Protein AF-A0A3D0Z2K3-F1 (afdb_monomer_lite)

Sequence (198 aa):
MRSIHPYEPYVPQNAEKLIIGTIPPYRFCIKPLKLFARDVNFFYGSRDSAFWELLSAATGKEFDYENTEAAVNQRKDLLRELKIGITDVIKSCIHKDGKSDDKSLEDEEEKKLKKLLSQNSKINTFLYTSGRVKTLMNAFADKREHAWTVPKKRGTVVIDDKKYNVTVLYSPAPSALRGMGKDGAKIREAQYREVFGS

Foldseek 3Di:
DKFFAQDDKFAAPLQQEEEEAAGDARQLRDPPRNADALQANDVQSHPQFCVVVLLCLQAVDDADSGNDPRRVVSVSVLCNVQSYIYDYFFRMFDQAVSDRDPVRTHPTDTDPVLVVCVVNVSHQEYEYQAVVSVVSVQVQFDPDDKADDPPQQWTWTHHPNHIHTYHYAQHRHPVSQVPQPPCNVVVRSVVSNVVNHD

Secondary structure (DSSP, 8-state):
-EEE-----B--TT--EEEEES---GGGSSSS--PPTT--SSTT--TT--HHHHHHHHH------SSSHHHHHHHHHHHHHTTEEEEESEEEEEEGGG--SGGGEEEEEE--HHHHHHH-TT--EEEESSHHHHHHHHHHS-SSPPPEETTTTEEEEEETTEEEEEEEPPPSSGGGGGGS-TTHHHHHHHHHHHHH--

pLDDT: mean 92.78, std 7.27, range [60.72, 98.81]

Structure (mmCIF, N/CA/C/O backbone):
data_AF-A0A3D0Z2K3-F1
#
_entry.id   AF-A0A3D0Z2K3-F1
#
loop_
_atom_site.group_PDB
_atom_site.id
_atom_site.type_symbol
_atom_site.label_atom_id
_atom_site.label_alt_id
_atom_site.label_comp_id
_atom_site.label_asym_id
_atom_site.label_entity_id
_atom_site.label_seq_id
_atom_site.pdbx_PDB_ins_code
_atom_site.Cartn_x
_atom_site.Cartn_y
_atom_site.Cartn_z
_atom_site.occupancy
_atom_site.B_iso_or_equiv
_atom_site.auth_seq_id
_atom_site.auth_comp_id
_atom_site.auth_asym_id
_atom_site.auth_atom_id
_atom_site.pdbx_PDB_model_num
ATOM 1 N N . MET A 1 1 ? 1.413 -11.726 -21.908 1.00 79.56 1 MET A N 1
ATOM 2 C CA . MET A 1 1 ? 2.438 -12.392 -21.064 1.00 79.56 1 MET A CA 1
ATOM 3 C C . MET A 1 1 ? 1.949 -12.393 -19.627 1.00 79.56 1 MET A C 1
ATOM 5 O O . MET A 1 1 ? 1.369 -11.394 -19.212 1.00 79.56 1 MET A O 1
ATOM 9 N N . ARG A 1 2 ? 2.135 -13.499 -18.897 1.00 89.62 2 ARG A N 1
ATOM 10 C CA . ARG A 1 2 ? 1.635 -13.629 -17.522 1.00 89.62 2 ARG A CA 1
ATOM 11 C C . ARG A 1 2 ? 2.560 -12.906 -16.540 1.00 89.62 2 ARG A C 1
ATOM 13 O O . ARG A 1 2 ? 3.771 -13.098 -16.576 1.00 89.62 2 ARG A O 1
ATOM 20 N N . SER A 1 3 ? 1.968 -12.084 -15.689 1.00 92.75 3 SER A N 1
ATOM 21 C CA . SER A 1 3 ? 2.577 -11.425 -14.538 1.00 92.75 3 SER A CA 1
ATOM 22 C C . SER A 1 3 ? 2.337 -12.273 -13.300 1.00 92.75 3 SER A C 1
ATOM 24 O O . SER A 1 3 ? 1.193 -12.625 -13.015 1.00 92.75 3 SER A O 1
ATOM 26 N N . ILE A 1 4 ? 3.394 -12.559 -12.544 1.00 95.44 4 ILE A N 1
ATOM 27 C CA . ILE A 1 4 ? 3.307 -13.201 -11.231 1.00 95.44 4 ILE A CA 1
ATOM 28 C C . ILE A 1 4 ? 3.778 -12.191 -10.191 1.00 95.44 4 ILE A C 1
ATOM 30 O O . ILE A 1 4 ? 4.880 -11.655 -10.296 1.00 95.44 4 ILE A O 1
ATOM 34 N N . HIS A 1 5 ? 2.942 -11.921 -9.193 1.00 96.38 5 HIS A N 1
ATOM 35 C CA . HIS A 1 5 ? 3.248 -10.968 -8.139 1.00 96.38 5 HIS A CA 1
ATOM 36 C C . HIS A 1 5 ? 4.544 -11.381 -7.406 1.00 96.38 5 HIS A C 1
ATOM 38 O O . HIS A 1 5 ? 4.598 -12.480 -6.853 1.00 96.38 5 HIS A O 1
ATOM 44 N N . PRO A 1 6 ? 5.578 -10.521 -7.346 1.00 96.19 6 PRO A N 1
ATOM 45 C CA . PRO A 1 6 ? 6.908 -10.908 -6.866 1.00 96.19 6 PRO A CA 1
ATOM 46 C C . PRO A 1 6 ? 7.044 -10.968 -5.340 1.00 96.19 6 PRO A C 1
ATOM 48 O O . PRO A 1 6 ? 7.994 -11.569 -4.844 1.00 96.19 6 PRO A O 1
ATOM 51 N N . TYR A 1 7 ? 6.147 -10.312 -4.598 1.00 96.94 7 TYR A N 1
ATOM 52 C CA . TYR A 1 7 ? 6.269 -10.167 -3.145 1.00 96.94 7 TYR A CA 1
ATOM 53 C C . TYR A 1 7 ? 5.210 -10.944 -2.364 1.00 96.94 7 TYR A C 1
ATOM 55 O O . TYR A 1 7 ? 4.007 -10.880 -2.657 1.00 96.94 7 TYR A O 1
ATOM 63 N N . GLU A 1 8 ? 5.670 -11.578 -1.292 1.00 96.81 8 GLU A N 1
ATOM 64 C CA . GLU A 1 8 ? 4.815 -11.970 -0.180 1.00 96.81 8 GLU A CA 1
ATOM 65 C C . GLU A 1 8 ? 4.307 -10.727 0.571 1.00 96.81 8 GLU A C 1
ATOM 67 O O . GLU A 1 8 ? 4.979 -9.688 0.566 1.00 96.81 8 GLU A O 1
ATOM 72 N N . PRO A 1 9 ? 3.127 -10.795 1.212 1.00 98.00 9 PRO A N 1
ATOM 73 C CA . PRO A 1 9 ? 2.658 -9.736 2.099 1.00 98.00 9 PRO A CA 1
ATOM 74 C C . PRO A 1 9 ? 3.708 -9.389 3.161 1.00 98.00 9 PRO A C 1
ATOM 76 O O . PRO A 1 9 ? 4.281 -10.279 3.791 1.00 98.00 9 PRO A O 1
ATOM 79 N N . TYR A 1 10 ? 3.923 -8.099 3.408 1.00 98.50 10 TYR A N 1
ATOM 80 C CA . TYR A 1 10 ? 4.738 -7.646 4.532 1.00 98.50 10 TYR A CA 1
ATOM 81 C C . TYR A 1 10 ? 3.816 -7.152 5.642 1.00 98.50 10 TYR A C 1
ATOM 83 O O . TYR A 1 10 ? 3.132 -6.147 5.472 1.00 98.50 10 TYR A O 1
ATOM 91 N N . VAL A 1 11 ? 3.785 -7.846 6.779 1.00 98.38 11 VAL A N 1
ATOM 92 C CA . VAL A 1 11 ? 2.973 -7.450 7.936 1.00 98.38 11 VAL A CA 1
ATOM 93 C C . VAL A 1 11 ? 3.865 -7.416 9.176 1.00 98.38 11 VAL A C 1
ATOM 95 O O . VAL A 1 11 ? 4.306 -8.476 9.623 1.00 98.38 11 VAL A O 1
ATOM 98 N N . PRO A 1 12 ? 4.187 -6.228 9.722 1.00 97.62 12 PRO A N 1
ATOM 99 C CA . PRO A 1 12 ? 4.974 -6.141 10.941 1.00 97.62 12 PRO A CA 1
ATOM 100 C C . PRO A 1 12 ? 4.182 -6.688 12.133 1.00 97.62 12 PRO A C 1
ATOM 102 O O . PRO A 1 12 ? 2.947 -6.711 12.140 1.00 97.62 12 PRO A O 1
ATOM 105 N N . GLN A 1 13 ? 4.900 -7.103 13.177 1.00 95.25 13 GLN A N 1
ATOM 106 C CA . GLN A 1 13 ? 4.269 -7.537 14.418 1.00 95.25 13 GLN A CA 1
ATOM 107 C C . GLN A 1 13 ? 3.360 -6.427 14.959 1.00 95.25 13 GLN A C 1
ATOM 109 O O . GLN A 1 13 ? 3.739 -5.258 14.991 1.00 95.25 13 GLN A O 1
ATOM 114 N N . ASN A 1 14 ? 2.169 -6.808 15.418 1.00 94.31 14 ASN A N 1
ATOM 115 C CA . ASN A 1 14 ? 1.158 -5.890 15.942 1.00 94.31 14 ASN A CA 1
ATOM 116 C C . ASN A 1 14 ? 0.595 -4.885 14.928 1.00 94.31 14 ASN A C 1
ATOM 118 O O . ASN A 1 14 ? 0.063 -3.863 15.353 1.00 94.31 14 ASN A O 1
ATOM 122 N N . ALA A 1 15 ? 0.664 -5.165 13.623 1.00 98.31 15 ALA A N 1
ATOM 123 C CA . ALA A 1 15 ? -0.022 -4.341 12.635 1.00 98.31 15 ALA A CA 1
ATOM 124 C C . ALA A 1 15 ? -1.525 -4.216 12.950 1.00 98.31 15 ALA A C 1
ATOM 126 O O . ALA A 1 15 ? -2.222 -5.212 13.160 1.00 98.31 15 ALA A O 1
ATOM 127 N N . GLU A 1 16 ? -2.019 -2.982 12.966 1.00 98.44 16 GLU A N 1
ATOM 128 C CA . GLU A 1 16 ? -3.426 -2.639 13.220 1.00 98.44 16 GLU A CA 1
ATOM 129 C C . GLU A 1 16 ? -4.134 -2.219 11.922 1.00 98.44 16 GLU A C 1
ATOM 131 O O . GLU A 1 16 ? -5.360 -2.330 11.795 1.00 98.44 16 GLU A O 1
ATOM 136 N N . LYS A 1 17 ? -3.353 -1.790 10.922 1.00 98.62 17 LYS A N 1
ATOM 137 C CA . LYS A 1 17 ? -3.829 -1.389 9.597 1.00 98.62 17 LYS A CA 1
ATOM 138 C C . LYS A 1 17 ? -3.175 -2.242 8.506 1.00 98.62 17 LYS A C 1
ATOM 140 O O . LYS A 1 17 ? -2.070 -2.752 8.686 1.00 98.62 17 LYS A O 1
ATOM 145 N N . LEU A 1 18 ? -3.833 -2.357 7.356 1.00 98.75 18 LEU A N 1
ATOM 146 C CA . LEU A 1 18 ? -3.300 -3.030 6.169 1.00 98.75 18 LEU A CA 1
ATOM 147 C C . LEU A 1 18 ? -3.535 -2.172 4.924 1.00 98.75 18 LEU A C 1
ATOM 149 O O . LEU A 1 18 ? -4.678 -1.877 4.574 1.00 98.75 18 LEU A O 1
ATOM 153 N N . ILE A 1 19 ? -2.455 -1.786 4.253 1.00 98.75 19 ILE A N 1
ATOM 154 C CA . ILE A 1 19 ? -2.495 -1.193 2.916 1.00 98.75 19 ILE A CA 1
ATOM 155 C C . ILE A 1 19 ? -2.720 -2.313 1.910 1.00 98.75 19 ILE A C 1
ATOM 157 O O . ILE A 1 19 ? -2.008 -3.318 1.922 1.00 98.75 19 ILE A O 1
ATOM 161 N N . ILE A 1 20 ? -3.717 -2.133 1.047 1.00 98.44 20 ILE A N 1
ATOM 162 C CA . ILE A 1 20 ? -4.083 -3.110 0.024 1.00 98.44 20 ILE A CA 1
ATOM 163 C C . ILE A 1 20 ? -4.061 -2.422 -1.337 1.00 98.44 20 ILE A C 1
ATOM 165 O O . ILE A 1 20 ? -4.791 -1.451 -1.557 1.00 98.44 20 ILE A O 1
ATOM 169 N N . GLY A 1 21 ? -3.207 -2.912 -2.233 1.00 97.12 21 GLY A N 1
ATOM 170 C CA . GLY A 1 21 ? -3.166 -2.530 -3.639 1.00 97.12 21 GLY A CA 1
ATOM 171 C C . GLY A 1 21 ? -3.682 -3.596 -4.594 1.00 97.12 21 GLY A C 1
ATOM 172 O O . GLY A 1 21 ? -4.299 -4.581 -4.189 1.00 97.12 21 GLY A O 1
ATOM 173 N N . THR A 1 22 ? -3.451 -3.372 -5.886 1.00 94.94 22 THR A N 1
ATOM 174 C CA . THR A 1 22 ? -3.911 -4.262 -6.958 1.00 94.94 22 THR A CA 1
ATOM 175 C C . THR A 1 22 ? -2.852 -5.309 -7.317 1.00 94.94 22 THR A C 1
ATOM 177 O O . THR A 1 22 ? -3.058 -6.486 -7.036 1.00 94.94 22 THR A O 1
ATOM 180 N N . ILE A 1 23 ? -1.752 -4.881 -7.952 1.00 95.00 23 ILE A N 1
ATOM 181 C CA . ILE A 1 23 ? -0.557 -5.659 -8.328 1.00 95.00 23 ILE A CA 1
ATOM 182 C C . ILE A 1 23 ? 0.556 -4.683 -8.773 1.00 95.00 23 ILE A C 1
ATOM 184 O O . ILE A 1 23 ? 0.231 -3.592 -9.257 1.00 95.00 23 ILE A O 1
ATOM 188 N N . PRO A 1 24 ? 1.854 -5.033 -8.672 1.00 94.31 24 PRO A N 1
ATOM 189 C CA . PRO A 1 24 ? 2.934 -4.229 -9.238 1.00 94.31 24 PRO A CA 1
ATOM 190 C C . PRO A 1 24 ? 2.914 -4.194 -10.779 1.00 94.31 24 PRO A C 1
ATOM 192 O O . PRO A 1 24 ? 2.353 -5.090 -11.413 1.00 94.31 24 PRO A O 1
ATOM 195 N N . PRO A 1 25 ? 3.590 -3.216 -11.414 1.00 92.69 25 PRO A N 1
ATOM 196 C CA . PRO A 1 25 ? 3.730 -3.181 -12.869 1.00 92.69 25 PRO A CA 1
ATOM 197 C C . PRO A 1 25 ? 4.368 -4.460 -13.430 1.00 92.69 25 PRO A C 1
ATOM 199 O O . PRO A 1 25 ? 5.243 -5.048 -12.793 1.00 92.69 25 PRO A O 1
ATOM 202 N N . TYR A 1 26 ? 4.020 -4.826 -14.669 1.00 91.94 26 TYR A N 1
ATOM 203 C CA . TYR A 1 26 ? 4.553 -5.992 -15.396 1.00 91.94 26 TYR A CA 1
ATOM 204 C C . TYR A 1 26 ? 6.061 -6.233 -15.196 1.00 91.94 26 TYR A C 1
ATOM 206 O O . TYR A 1 26 ? 6.480 -7.354 -14.923 1.00 91.94 26 TYR A O 1
ATOM 214 N N . ARG A 1 27 ? 6.884 -5.177 -15.256 1.00 93.19 27 ARG A N 1
ATOM 215 C CA . ARG A 1 27 ? 8.352 -5.261 -15.135 1.00 93.19 27 ARG A CA 1
ATOM 216 C C . ARG A 1 27 ? 8.872 -5.778 -13.784 1.00 93.19 27 ARG A C 1
ATOM 218 O O . ARG A 1 27 ? 9.991 -6.285 -13.723 1.00 93.19 27 ARG A O 1
ATOM 225 N N . PHE A 1 28 ? 8.057 -5.679 -12.733 1.00 95.62 28 PHE A N 1
ATOM 226 C CA . PHE A 1 28 ? 8.313 -6.259 -11.412 1.00 95.62 28 PHE A CA 1
ATOM 227 C C . PHE A 1 28 ? 7.842 -7.718 -11.312 1.00 95.62 28 PHE A C 1
ATOM 229 O O . PHE A 1 28 ? 8.263 -8.442 -10.419 1.00 95.62 28 PHE A O 1
ATOM 236 N N . CYS A 1 29 ? 6.973 -8.162 -12.222 1.00 94.69 29 CYS A N 1
ATOM 237 C CA . CYS A 1 29 ? 6.250 -9.431 -12.135 1.00 94.69 29 CYS A CA 1
ATOM 238 C C . CYS A 1 29 ? 6.800 -10.534 -13.058 1.00 94.69 29 CYS A C 1
ATOM 240 O O . CYS A 1 29 ? 6.159 -11.573 -13.228 1.00 94.69 29 CYS A O 1
ATOM 242 N N . ILE A 1 30 ? 7.957 -10.311 -13.686 1.00 92.94 30 ILE A N 1
ATOM 243 C CA . ILE A 1 30 ? 8.581 -11.237 -14.643 1.00 92.94 30 ILE A CA 1
ATOM 244 C C . ILE A 1 30 ? 10.017 -11.589 -14.269 1.00 92.94 30 ILE A C 1
ATOM 246 O O . ILE A 1 30 ? 10.647 -10.911 -13.458 1.00 92.94 30 ILE A O 1
ATOM 250 N N . LYS A 1 31 ? 10.548 -12.655 -14.877 1.00 92.00 31 LYS A N 1
ATOM 251 C CA . LYS A 1 31 ? 11.945 -13.075 -14.728 1.00 92.00 31 LYS A CA 1
ATOM 252 C C . LYS A 1 31 ? 12.639 -13.146 -16.100 1.00 92.00 31 LYS A C 1
ATOM 254 O O . LYS A 1 31 ? 12.059 -13.730 -17.014 1.00 92.00 31 LYS A O 1
ATOM 259 N N . PRO A 1 32 ? 13.854 -12.580 -16.247 1.00 92.50 32 PRO A N 1
ATOM 260 C CA . PRO A 1 32 ? 14.511 -11.681 -15.288 1.00 92.50 32 PRO A CA 1
ATOM 261 C C . PRO A 1 32 ? 13.694 -10.392 -15.067 1.00 92.50 32 PRO A C 1
ATOM 263 O O . PRO A 1 32 ? 12.914 -9.988 -15.932 1.00 92.50 32 PRO A O 1
ATOM 266 N N . LEU A 1 33 ? 13.844 -9.775 -13.888 1.00 93.69 33 LEU A N 1
ATOM 267 C CA . LEU A 1 33 ? 13.180 -8.503 -13.578 1.00 93.69 33 LEU A CA 1
ATOM 268 C C . LEU A 1 33 ? 13.673 -7.416 -14.542 1.00 93.69 33 LEU A C 1
ATOM 270 O O . LEU A 1 33 ? 14.845 -7.406 -14.914 1.00 93.69 33 LEU A O 1
ATOM 274 N N . LYS A 1 34 ? 12.794 -6.480 -14.916 1.00 94.75 34 LYS A N 1
ATOM 275 C CA . LYS A 1 34 ? 13.122 -5.360 -15.819 1.00 94.75 34 LYS A CA 1
ATOM 276 C C . LYS A 1 34 ? 12.981 -4.012 -15.111 1.00 94.75 34 LYS A C 1
ATOM 278 O O . LYS A 1 34 ? 12.238 -3.145 -15.560 1.00 94.75 34 LYS A O 1
ATOM 283 N N . LEU A 1 35 ? 13.638 -3.874 -13.963 1.00 96.25 35 LEU A N 1
ATOM 284 C CA . LEU A 1 35 ? 13.575 -2.659 -13.148 1.00 96.25 35 LEU A CA 1
ATOM 285 C C . LEU A 1 35 ? 14.344 -1.513 -13.811 1.00 96.25 35 LEU A C 1
ATOM 287 O O . LEU A 1 35 ? 15.392 -1.725 -14.420 1.00 96.25 35 LEU A O 1
ATOM 291 N N . PHE A 1 36 ? 13.822 -0.300 -13.686 1.00 95.75 36 PHE A N 1
ATOM 292 C CA . PHE A 1 36 ? 14.506 0.912 -14.117 1.00 95.75 36 PHE A CA 1
ATOM 293 C C . PHE A 1 36 ? 15.416 1.463 -13.020 1.00 95.75 36 PHE A C 1
ATOM 295 O O . PHE A 1 36 ? 15.272 1.144 -11.841 1.00 95.75 36 PHE A O 1
ATOM 302 N N . ALA A 1 37 ? 16.316 2.371 -13.402 1.00 93.19 37 ALA A N 1
ATOM 303 C CA . ALA A 1 37 ? 16.973 3.230 -12.427 1.00 93.19 37 ALA A CA 1
ATOM 304 C C . ALA A 1 37 ? 15.906 3.975 -11.608 1.00 93.19 37 ALA A C 1
ATOM 306 O O . ALA A 1 37 ? 14.946 4.509 -12.176 1.00 93.19 37 ALA A O 1
ATOM 307 N N . ARG A 1 38 ? 16.098 4.008 -10.287 1.00 95.44 38 ARG A N 1
ATOM 308 C CA . ARG A 1 38 ? 15.157 4.517 -9.277 1.00 95.44 38 ARG A CA 1
ATOM 309 C C . ARG A 1 38 ? 13.919 3.656 -8.979 1.00 95.44 38 ARG A C 1
ATOM 311 O O . ARG A 1 38 ? 13.063 4.090 -8.210 1.00 95.44 38 ARG A O 1
ATOM 318 N N . ASP A 1 39 ? 13.798 2.463 -9.565 1.00 97.56 39 ASP A N 1
ATOM 319 C CA . ASP A 1 39 ? 12.853 1.466 -9.057 1.00 97.56 39 ASP A CA 1
ATOM 320 C C . ASP A 1 39 ? 13.463 0.779 -7.825 1.00 97.56 39 ASP A C 1
ATOM 322 O O . ASP A 1 39 ? 14.583 0.285 -7.880 1.00 97.56 39 ASP A O 1
ATOM 326 N N . VAL A 1 40 ? 12.702 0.670 -6.742 1.00 98.12 40 VAL A N 1
ATOM 327 C CA . VAL A 1 40 ? 13.045 -0.146 -5.571 1.00 98.12 40 VAL A CA 1
ATOM 328 C C . VAL A 1 40 ? 12.235 -1.433 -5.634 1.00 98.12 40 VAL A C 1
ATOM 330 O O . VAL A 1 40 ? 11.020 -1.392 -5.819 1.00 98.12 40 VAL A O 1
ATOM 333 N N . ASN A 1 41 ? 12.877 -2.590 -5.478 1.00 97.75 41 ASN A N 1
ATOM 334 C CA . ASN A 1 41 ? 12.229 -3.902 -5.571 1.00 97.75 41 ASN A CA 1
ATOM 335 C C . ASN A 1 41 ? 11.355 -4.231 -4.337 1.00 97.75 41 ASN A C 1
ATOM 337 O O . ASN A 1 41 ? 11.627 -5.165 -3.583 1.00 97.75 41 ASN A O 1
ATOM 341 N N . PHE A 1 42 ? 10.315 -3.426 -4.112 1.00 98.38 42 PHE A N 1
ATOM 342 C CA . PHE A 1 42 ? 9.325 -3.553 -3.045 1.00 98.38 42 PHE A CA 1
ATOM 343 C C . PHE A 1 42 ? 7.945 -3.040 -3.503 1.00 98.38 42 PHE A C 1
ATOM 345 O O . PHE A 1 42 ? 7.795 -2.497 -4.604 1.00 98.38 42 PHE A O 1
ATOM 352 N N . PHE A 1 43 ? 6.914 -3.207 -2.668 1.00 98.31 43 PHE A N 1
ATOM 353 C CA . PHE A 1 43 ? 5.573 -2.670 -2.922 1.00 98.31 43 PHE A CA 1
ATOM 354 C C . PHE A 1 43 ? 5.626 -1.172 -3.237 1.00 98.31 43 PHE A C 1
ATOM 356 O O . PHE A 1 43 ? 6.292 -0.406 -2.539 1.00 98.31 43 PHE A O 1
ATOM 363 N N . TYR A 1 44 ? 4.928 -0.760 -4.300 1.00 97.69 44 TYR A N 1
ATOM 364 C CA . TYR A 1 44 ? 4.930 0.616 -4.816 1.00 97.69 44 TYR A CA 1
ATOM 365 C C . TYR A 1 44 ? 6.318 1.224 -5.072 1.00 97.69 44 TYR A C 1
ATOM 367 O O . TYR A 1 44 ? 6.436 2.441 -5.168 1.00 97.69 44 TYR A O 1
ATOM 375 N N . GLY A 1 45 ? 7.369 0.411 -5.203 1.00 97.19 45 GLY A N 1
ATOM 376 C CA . GLY A 1 45 ? 8.730 0.897 -5.428 1.00 97.19 45 GLY A CA 1
ATOM 377 C C . GLY A 1 45 ? 9.012 1.337 -6.865 1.00 97.19 45 GLY A C 1
ATOM 378 O O . GLY A 1 45 ? 10.131 1.714 -7.179 1.00 97.19 45 GLY A O 1
ATOM 379 N N . SER A 1 46 ? 8.005 1.319 -7.738 1.00 96.31 46 SER A N 1
ATOM 380 C CA . SER A 1 46 ? 8.097 1.901 -9.073 1.00 96.31 46 SER A CA 1
ATOM 381 C C . SER A 1 46 ? 8.382 3.403 -9.003 1.00 96.31 46 SER A C 1
ATOM 383 O O . SER A 1 46 ? 7.640 4.126 -8.341 1.00 96.31 46 SER A O 1
ATOM 385 N N . ARG A 1 47 ? 9.360 3.887 -9.778 1.00 95.19 47 ARG A N 1
ATOM 386 C CA . ARG A 1 47 ? 9.625 5.327 -9.975 1.00 95.19 47 ARG A CA 1
ATOM 387 C C . ARG A 1 47 ? 8.432 6.116 -10.526 1.00 95.19 47 ARG A C 1
ATOM 389 O O . ARG A 1 47 ? 8.439 7.339 -10.496 1.00 95.19 47 ARG A O 1
ATOM 396 N N . ASP A 1 48 ? 7.436 5.421 -11.072 1.00 94.06 48 ASP A N 1
ATOM 397 C CA . ASP A 1 48 ? 6.230 6.022 -11.640 1.00 94.06 48 ASP A CA 1
ATOM 398 C C . ASP A 1 48 ? 5.114 6.165 -10.589 1.00 94.06 48 ASP A C 1
ATOM 400 O O . ASP A 1 48 ? 4.058 6.724 -10.876 1.00 94.06 48 ASP A O 1
ATOM 404 N N . SER A 1 49 ? 5.310 5.633 -9.379 1.00 95.06 49 SER A N 1
ATOM 405 C CA . SER A 1 49 ? 4.347 5.671 -8.281 1.00 95.06 49 SER A CA 1
ATOM 406 C C . SER A 1 49 ? 4.724 6.750 -7.269 1.00 95.06 49 SER A C 1
ATOM 408 O O . SER A 1 49 ? 5.761 6.660 -6.621 1.00 95.06 49 SER A O 1
ATOM 410 N N . ALA A 1 50 ? 3.819 7.701 -7.023 1.00 96.62 50 ALA A N 1
ATOM 411 C CA . ALA A 1 50 ? 4.015 8.740 -6.007 1.00 96.62 50 ALA A CA 1
ATOM 412 C C . ALA A 1 50 ? 3.815 8.231 -4.563 1.00 96.62 50 ALA A C 1
ATOM 414 O O . ALA A 1 50 ? 3.800 9.018 -3.626 1.00 96.62 50 ALA A O 1
ATOM 415 N N . PHE A 1 51 ? 3.584 6.932 -4.349 1.00 98.00 51 PHE A N 1
ATOM 416 C CA . PHE A 1 51 ? 3.171 6.396 -3.047 1.00 98.00 51 PHE A CA 1
ATOM 417 C C . PHE A 1 51 ? 4.171 6.700 -1.924 1.00 98.00 51 PHE A C 1
ATOM 419 O O . PHE A 1 51 ? 3.780 7.239 -0.893 1.00 98.00 51 PHE A O 1
ATOM 426 N N . TRP A 1 52 ? 5.454 6.386 -2.127 1.00 98.25 52 TRP A N 1
ATOM 427 C CA . TRP A 1 52 ? 6.486 6.621 -1.111 1.00 98.25 52 TRP A CA 1
ATOM 428 C C . TRP A 1 52 ? 6.811 8.108 -0.941 1.00 98.25 52 TRP A C 1
ATOM 430 O O . TRP A 1 52 ? 7.090 8.533 0.174 1.00 98.25 52 TRP A O 1
ATOM 440 N N . GLU A 1 53 ? 6.675 8.913 -1.997 1.00 97.69 53 GLU A N 1
ATOM 441 C CA . GLU A 1 53 ? 6.784 10.377 -1.924 1.00 97.69 53 GLU A CA 1
ATOM 442 C C . GLU A 1 53 ? 5.639 10.983 -1.095 1.00 97.69 53 GLU A C 1
ATOM 444 O O . GLU A 1 53 ? 5.866 11.848 -0.255 1.00 97.69 53 GLU A O 1
ATOM 449 N N . LEU A 1 54 ? 4.409 10.484 -1.259 1.00 98.12 54 LEU A N 1
ATOM 450 C CA . LEU A 1 54 ? 3.252 10.909 -0.466 1.00 98.12 54 LEU A CA 1
ATOM 451 C C . LEU A 1 54 ? 3.386 10.498 1.006 1.00 98.12 54 LEU A C 1
ATOM 453 O O . LEU A 1 54 ? 3.031 11.274 1.890 1.00 98.12 54 LEU A O 1
ATOM 457 N N . LEU A 1 55 ? 3.906 9.296 1.284 1.00 98.00 55 LEU A N 1
ATOM 458 C CA . LEU A 1 55 ? 4.199 8.850 2.652 1.00 98.00 55 LEU A CA 1
ATOM 459 C C . LEU A 1 55 ? 5.324 9.681 3.274 1.00 98.00 55 LEU A C 1
ATOM 461 O O . LEU A 1 55 ? 5.225 10.058 4.439 1.00 98.00 55 LEU A O 1
ATOM 465 N N . SER A 1 56 ? 6.358 10.004 2.498 1.00 97.81 56 SER A N 1
ATOM 466 C CA . SER A 1 56 ? 7.437 10.903 2.909 1.00 97.81 56 SER A CA 1
ATOM 467 C C . SER A 1 56 ? 6.886 12.276 3.296 1.00 97.81 56 SER A C 1
ATOM 469 O O . SER A 1 56 ? 7.082 12.716 4.426 1.00 97.81 56 SER A O 1
ATOM 471 N N . ALA A 1 57 ? 6.077 12.896 2.431 1.00 97.06 57 ALA A N 1
ATOM 472 C CA . ALA A 1 57 ? 5.436 14.178 2.715 1.00 97.06 57 ALA A CA 1
ATOM 473 C C . ALA A 1 57 ? 4.525 14.124 3.954 1.00 97.06 57 ALA A C 1
ATOM 475 O O . ALA A 1 57 ? 4.496 15.073 4.739 1.00 97.06 57 ALA A O 1
ATOM 476 N N . ALA A 1 58 ? 3.798 13.019 4.147 1.00 97.69 58 ALA A N 1
ATOM 477 C CA . ALA A 1 58 ? 2.893 12.839 5.277 1.00 97.69 58 ALA A CA 1
ATOM 478 C C . ALA A 1 58 ? 3.603 12.628 6.623 1.00 97.69 58 ALA A C 1
ATOM 480 O O . ALA A 1 58 ? 3.072 13.046 7.646 1.00 97.69 58 ALA A O 1
ATOM 481 N N . THR A 1 59 ? 4.779 11.997 6.624 1.00 97.06 59 THR A N 1
ATOM 482 C CA . THR A 1 59 ? 5.462 11.530 7.848 1.00 97.06 59 THR A CA 1
ATOM 483 C C . THR A 1 59 ? 6.769 12.262 8.149 1.00 97.06 59 THR A C 1
ATOM 485 O O . THR A 1 59 ? 7.330 12.097 9.228 1.00 97.06 59 THR A O 1
ATOM 488 N N . GLY A 1 60 ? 7.286 13.043 7.198 1.00 96.50 60 GLY A N 1
ATOM 489 C CA . GLY A 1 60 ? 8.595 13.691 7.288 1.00 96.50 60 GLY A CA 1
ATOM 490 C C . GLY A 1 60 ? 9.788 12.739 7.141 1.00 96.50 60 GLY A C 1
ATOM 491 O O . GLY A 1 60 ? 10.919 13.166 7.346 1.00 96.50 60 GLY A O 1
ATOM 492 N N . LYS A 1 61 ? 9.575 11.456 6.809 1.00 96.44 61 LYS A N 1
ATOM 493 C CA . LYS A 1 61 ? 10.666 10.495 6.569 1.00 96.44 61 LYS A CA 1
ATOM 494 C C . LYS A 1 61 ? 11.193 10.616 5.148 1.00 96.44 61 LYS A C 1
ATOM 496 O O . LYS A 1 61 ? 10.411 10.689 4.203 1.00 96.44 61 LYS A O 1
ATOM 501 N N . GLU A 1 62 ? 12.504 10.548 4.983 1.00 96.50 62 GLU A N 1
ATOM 502 C CA . GLU A 1 62 ? 13.146 10.505 3.670 1.00 96.50 62 GLU A CA 1
ATOM 503 C C . GLU A 1 62 ? 13.425 9.059 3.242 1.00 96.50 62 GLU A C 1
ATOM 505 O O . GLU A 1 62 ? 13.672 8.184 4.075 1.00 96.50 62 GLU A O 1
ATOM 510 N N . PHE A 1 63 ? 13.377 8.808 1.933 1.00 97.69 63 PHE A N 1
ATOM 511 C CA . PHE A 1 63 ? 13.626 7.492 1.350 1.00 97.69 63 PHE A CA 1
ATOM 512 C C . PHE A 1 63 ? 14.681 7.572 0.263 1.00 97.69 63 PHE A C 1
ATOM 514 O O . PHE A 1 63 ? 14.631 8.445 -0.604 1.00 97.69 63 PHE A O 1
ATOM 521 N N . ASP A 1 64 ? 15.560 6.579 0.255 1.00 97.25 64 ASP A N 1
ATOM 522 C CA . ASP A 1 64 ? 16.385 6.270 -0.895 1.00 97.25 64 ASP A CA 1
ATOM 523 C C . ASP A 1 64 ? 15.530 5.583 -1.977 1.00 97.25 64 ASP A C 1
ATOM 525 O O . ASP A 1 64 ? 14.574 4.838 -1.704 1.00 97.25 64 ASP A O 1
ATOM 529 N N . TYR A 1 65 ? 15.860 5.874 -3.227 1.00 96.31 65 TYR A N 1
ATOM 530 C CA . TYR A 1 65 ? 15.238 5.302 -4.412 1.00 96.31 65 TYR A CA 1
ATOM 531 C C . TYR A 1 65 ? 16.214 4.446 -5.218 1.00 96.31 65 TYR A C 1
ATOM 533 O O . TYR A 1 65 ? 15.811 3.882 -6.230 1.00 96.31 65 TYR A O 1
ATOM 541 N N . GLU A 1 66 ? 17.466 4.296 -4.791 1.00 95.75 66 GLU A N 1
ATOM 542 C CA . GLU A 1 66 ? 18.342 3.262 -5.327 1.00 95.75 66 GLU A CA 1
ATOM 543 C C . GLU A 1 66 ? 17.796 1.863 -4.989 1.00 95.75 66 GLU A C 1
ATOM 545 O O . GLU A 1 66 ? 17.221 1.635 -3.923 1.00 95.75 66 GLU A O 1
ATOM 550 N N . ASN A 1 67 ? 17.953 0.902 -5.904 1.00 96.75 67 ASN A N 1
ATOM 551 C CA . ASN A 1 67 ? 17.468 -0.466 -5.716 1.00 96.75 67 ASN A CA 1
ATOM 552 C C . ASN A 1 67 ? 18.367 -1.268 -4.759 1.0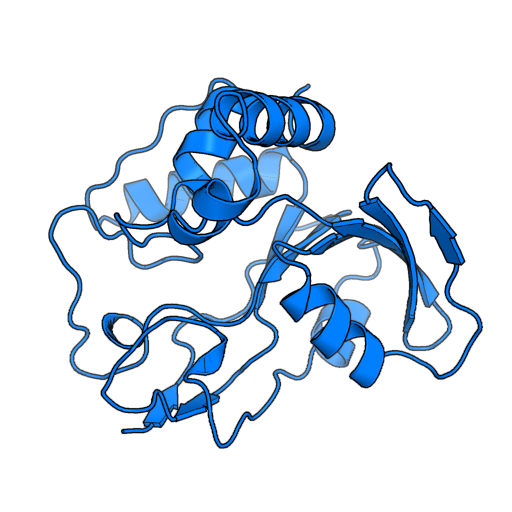0 96.75 67 ASN A C 1
ATOM 554 O O . ASN A 1 67 ? 19.018 -2.232 -5.163 1.00 96.75 67 ASN A O 1
ATOM 558 N N . TH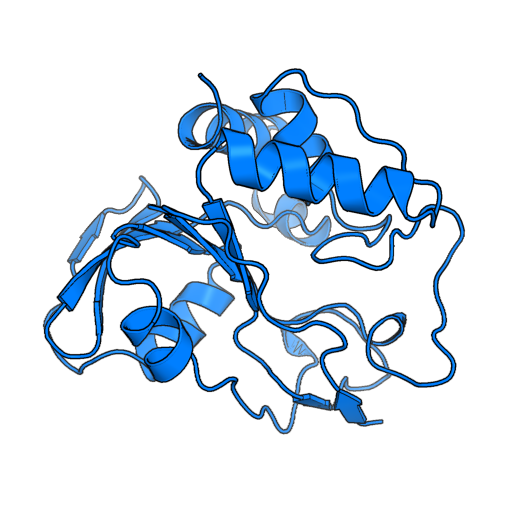R A 1 68 ? 18.411 -0.860 -3.495 1.00 97.88 68 THR A N 1
ATOM 559 C CA . THR A 1 68 ? 19.242 -1.463 -2.451 1.00 97.88 68 THR A CA 1
ATOM 560 C C . THR A 1 68 ? 18.385 -2.088 -1.358 1.00 97.88 68 THR A C 1
ATOM 562 O O . THR A 1 68 ? 17.218 -1.740 -1.154 1.00 97.88 68 THR A O 1
ATOM 565 N N . GLU A 1 69 ? 18.973 -3.011 -0.601 1.00 97.94 69 GLU A N 1
ATOM 566 C CA . GLU A 1 69 ? 18.318 -3.557 0.588 1.00 97.94 69 GLU A CA 1
ATOM 567 C C . GLU A 1 69 ? 18.055 -2.467 1.641 1.00 97.94 69 GLU A C 1
ATOM 569 O O . GLU A 1 69 ? 17.011 -2.481 2.293 1.00 97.94 69 GLU A O 1
ATOM 574 N N . ALA A 1 70 ? 18.941 -1.470 1.749 1.00 98.31 70 ALA A N 1
ATOM 575 C CA . ALA A 1 70 ? 18.754 -0.316 2.626 1.00 98.31 70 ALA A CA 1
ATOM 576 C C . ALA A 1 70 ? 17.475 0.466 2.276 1.00 98.31 70 ALA A C 1
ATOM 578 O O . ALA A 1 70 ? 16.657 0.726 3.160 1.00 98.31 70 ALA A O 1
ATOM 579 N N . ALA A 1 71 ? 17.238 0.748 0.989 1.00 98.31 71 ALA A N 1
ATOM 580 C CA . ALA A 1 71 ? 16.019 1.410 0.526 1.00 98.31 71 ALA A CA 1
ATOM 581 C C . ALA A 1 71 ? 14.752 0.583 0.832 1.00 98.31 71 ALA A C 1
ATOM 583 O O . ALA A 1 71 ? 13.707 1.129 1.205 1.00 98.31 71 ALA A O 1
ATOM 584 N N . VAL A 1 72 ? 14.822 -0.747 0.714 1.00 98.62 72 VAL A N 1
ATOM 585 C CA . VAL A 1 72 ? 13.718 -1.641 1.108 1.00 98.62 72 VAL A CA 1
ATOM 586 C C . VAL A 1 72 ? 13.490 -1.604 2.624 1.00 98.62 72 VAL A C 1
ATOM 588 O O . VAL A 1 72 ? 12.340 -1.571 3.071 1.00 98.62 72 VAL A O 1
ATOM 591 N N . ASN A 1 73 ? 14.554 -1.584 3.424 1.00 98.62 73 ASN A N 1
ATOM 592 C CA . ASN A 1 73 ? 14.458 -1.583 4.882 1.00 98.62 73 ASN A CA 1
ATOM 593 C C . ASN A 1 73 ? 13.890 -0.269 5.429 1.00 98.62 73 ASN A C 1
ATOM 595 O O . ASN A 1 73 ? 12.992 -0.334 6.261 1.00 98.62 73 ASN A O 1
ATOM 599 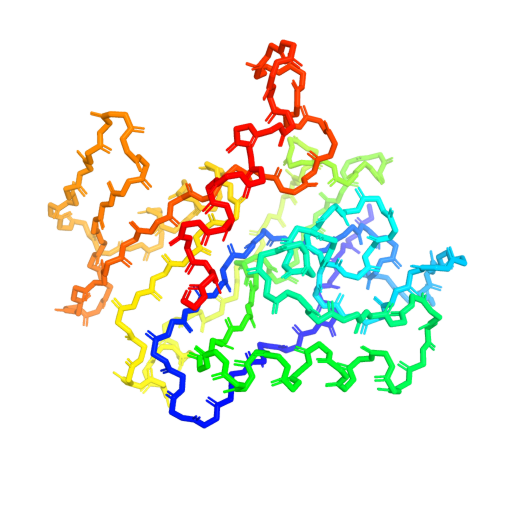N N . GLN A 1 74 ? 14.250 0.893 4.872 1.00 98.62 74 GLN A N 1
ATOM 600 C CA . GLN A 1 74 ? 13.624 2.177 5.236 1.00 98.62 74 GLN A CA 1
ATOM 601 C C . GLN A 1 74 ? 12.090 2.129 5.114 1.00 98.62 74 GLN A C 1
ATOM 603 O O . GLN A 1 74 ? 11.356 2.590 5.989 1.00 98.62 74 GLN A O 1
ATOM 608 N N . ARG A 1 75 ? 11.586 1.518 4.035 1.00 98.56 75 ARG A N 1
ATOM 609 C CA . ARG A 1 75 ? 10.147 1.351 3.773 1.00 98.56 75 ARG A CA 1
ATOM 610 C C . ARG A 1 75 ? 9.488 0.423 4.791 1.00 98.56 75 ARG A C 1
ATOM 612 O O . ARG A 1 75 ? 8.408 0.725 5.296 1.00 98.56 75 ARG A O 1
ATOM 619 N N . LYS A 1 76 ? 10.141 -0.697 5.108 1.00 98.69 76 LYS A N 1
ATOM 620 C CA . LYS A 1 76 ? 9.694 -1.628 6.155 1.00 98.69 76 LYS A CA 1
ATOM 621 C C . LYS A 1 76 ? 9.686 -0.972 7.535 1.00 98.69 76 LYS A C 1
ATOM 623 O O . LYS A 1 76 ? 8.757 -1.208 8.302 1.00 98.69 76 LYS A O 1
ATOM 628 N N . ASP A 1 77 ? 10.675 -0.142 7.839 1.00 98.44 77 ASP A N 1
ATOM 629 C CA . ASP A 1 77 ? 10.791 0.521 9.135 1.00 98.44 77 ASP A CA 1
ATOM 630 C C . ASP A 1 77 ? 9.695 1.564 9.336 1.00 98.44 77 ASP A C 1
ATOM 632 O O . ASP A 1 77 ? 9.050 1.538 10.384 1.00 98.44 77 ASP A O 1
ATOM 636 N N . LEU A 1 78 ? 9.363 2.364 8.312 1.00 98.31 78 LEU A N 1
ATOM 637 C CA . LEU A 1 78 ? 8.184 3.233 8.390 1.00 98.31 78 LEU A CA 1
ATOM 638 C C . LEU A 1 78 ? 6.897 2.416 8.596 1.00 98.31 78 LEU A C 1
ATOM 640 O O . LEU A 1 78 ? 6.070 2.749 9.443 1.00 98.31 78 LEU A O 1
ATOM 644 N N . LEU A 1 79 ? 6.709 1.329 7.842 1.00 98.50 79 LEU A N 1
ATOM 645 C CA . LEU A 1 79 ? 5.531 0.469 7.996 1.00 98.50 79 LEU A CA 1
ATOM 646 C C . LEU A 1 79 ? 5.429 -0.119 9.413 1.00 98.50 79 LEU A C 1
ATOM 648 O O . LEU A 1 79 ? 4.333 -0.213 9.966 1.00 98.50 79 LEU A O 1
ATOM 652 N N . ARG A 1 80 ? 6.561 -0.470 10.028 1.00 98.31 80 ARG A N 1
ATOM 653 C CA . ARG A 1 80 ? 6.631 -0.946 11.414 1.00 98.31 80 ARG A CA 1
ATOM 654 C C . ARG A 1 80 ? 6.282 0.154 12.415 1.00 98.31 80 ARG A C 1
ATOM 656 O O . ARG A 1 80 ? 5.469 -0.097 13.299 1.00 98.31 80 ARG A O 1
ATOM 663 N N . GLU A 1 81 ? 6.848 1.348 12.252 1.00 97.19 81 GLU A N 1
ATOM 664 C CA . GLU A 1 81 ? 6.577 2.534 13.079 1.00 97.19 81 GLU A CA 1
ATOM 665 C C . GLU A 1 81 ? 5.083 2.881 13.079 1.00 97.19 81 GLU A C 1
ATOM 667 O O . GLU A 1 81 ? 4.483 3.081 14.133 1.00 97.19 81 GLU A O 1
ATOM 672 N N . LEU A 1 82 ? 4.448 2.834 11.906 1.00 97.31 82 LEU A N 1
ATOM 673 C CA . LEU A 1 82 ? 3.021 3.114 11.750 1.00 97.31 82 LEU A CA 1
ATOM 674 C C . LEU A 1 82 ? 2.106 1.928 12.120 1.00 97.31 82 LEU A C 1
ATOM 676 O O . LEU A 1 82 ? 0.880 2.073 12.092 1.00 97.31 82 LEU A O 1
ATOM 680 N N . LYS A 1 83 ? 2.672 0.751 12.430 1.00 98.19 83 LYS A N 1
ATOM 681 C CA . LYS A 1 83 ? 1.955 -0.526 12.621 1.00 98.19 83 LYS A CA 1
ATOM 682 C C . LYS A 1 83 ? 1.041 -0.881 11.441 1.00 98.19 83 LYS A C 1
ATOM 684 O O . LYS A 1 83 ? -0.136 -1.225 11.610 1.00 98.19 83 LYS A O 1
ATOM 689 N N . ILE A 1 84 ? 1.582 -0.797 10.231 1.00 98.62 84 ILE A N 1
ATOM 690 C CA . ILE A 1 84 ? 0.853 -1.011 8.983 1.00 98.62 84 ILE A CA 1
ATOM 691 C C . ILE A 1 84 ? 1.473 -2.171 8.208 1.00 98.62 84 ILE A C 1
ATOM 693 O O . ILE A 1 84 ? 2.659 -2.166 7.898 1.00 98.62 84 ILE A O 1
ATOM 697 N N . GLY A 1 85 ? 0.659 -3.166 7.860 1.00 98.75 85 GLY A N 1
ATOM 698 C CA . GLY A 1 85 ? 1.026 -4.155 6.849 1.00 98.75 85 GLY A CA 1
ATOM 699 C C . GLY A 1 85 ? 0.782 -3.636 5.432 1.00 98.75 85 GLY A C 1
ATOM 700 O O . GLY A 1 85 ? 0.003 -2.708 5.228 1.00 98.75 85 GLY A O 1
ATOM 701 N N . ILE A 1 86 ? 1.378 -4.276 4.432 1.00 98.81 86 ILE A N 1
ATOM 702 C CA . ILE A 1 86 ? 1.147 -3.991 3.016 1.00 98.81 86 ILE A CA 1
ATOM 703 C C . ILE A 1 86 ? 1.046 -5.281 2.199 1.00 98.81 86 ILE A C 1
ATOM 705 O O . ILE A 1 86 ? 1.816 -6.228 2.377 1.00 98.81 86 ILE A O 1
ATOM 709 N N . THR A 1 87 ? 0.065 -5.322 1.303 1.00 98.50 87 THR A N 1
ATOM 710 C CA . THR A 1 87 ? -0.134 -6.395 0.327 1.00 98.50 87 THR A CA 1
ATOM 711 C C . THR A 1 87 ? -0.874 -5.860 -0.897 1.00 98.50 87 THR A C 1
ATOM 713 O O . THR A 1 87 ? -1.329 -4.720 -0.922 1.00 98.50 87 THR A O 1
ATOM 716 N N . ASP A 1 88 ? -1.049 -6.731 -1.881 1.00 97.62 88 ASP A N 1
ATOM 717 C CA . ASP A 1 88 ? -1.902 -6.540 -3.046 1.00 97.62 88 ASP A CA 1
ATOM 718 C C . ASP A 1 88 ? -2.934 -7.677 -3.133 1.00 97.62 88 ASP A C 1
ATOM 720 O O . ASP A 1 88 ? -2.727 -8.743 -2.538 1.00 97.62 88 ASP A O 1
ATOM 724 N N . VAL A 1 89 ? -4.041 -7.454 -3.848 1.00 96.50 89 VAL A N 1
ATOM 725 C CA . VAL A 1 89 ? -5.114 -8.451 -4.023 1.00 96.50 89 VAL A CA 1
ATOM 726 C C . VAL A 1 89 ? -4.753 -9.496 -5.075 1.00 96.50 89 VAL A C 1
ATOM 728 O O . VAL A 1 89 ? -4.991 -10.680 -4.856 1.00 96.50 89 VAL A O 1
ATOM 731 N N . ILE A 1 90 ? -4.160 -9.094 -6.200 1.00 95.75 90 ILE A N 1
ATOM 732 C CA . ILE A 1 90 ? -3.916 -9.994 -7.330 1.00 95.75 90 ILE A CA 1
ATOM 733 C C . ILE A 1 90 ? -2.571 -10.707 -7.146 1.00 95.75 90 ILE A C 1
ATOM 735 O O . ILE A 1 90 ? -1.522 -10.098 -6.923 1.00 95.75 90 ILE A O 1
ATOM 739 N N . LYS A 1 91 ? -2.605 -12.035 -7.245 1.00 96.44 91 LYS A N 1
ATOM 740 C CA . LYS A 1 91 ? -1.449 -12.934 -7.240 1.00 96.44 91 LYS A CA 1
ATOM 741 C C . LYS A 1 91 ? -0.822 -13.046 -8.629 1.00 96.44 91 LYS A C 1
ATOM 743 O O . LYS A 1 91 ? 0.400 -13.050 -8.748 1.00 96.44 91 LYS A O 1
ATOM 748 N N . SER A 1 92 ? -1.638 -13.150 -9.672 1.00 95.56 92 SER A N 1
ATOM 749 C CA . SER A 1 92 ? -1.181 -13.171 -11.063 1.00 95.56 92 SER A CA 1
ATOM 750 C C . SER A 1 92 ? -2.255 -12.665 -12.008 1.00 95.56 92 SER A C 1
ATOM 752 O O . SER A 1 92 ? -3.437 -12.726 -11.695 1.00 95.56 92 SER A O 1
ATOM 754 N N . CYS A 1 93 ? -1.834 -12.163 -13.162 1.00 94.44 93 CYS A N 1
ATOM 755 C CA . CYS A 1 93 ? -2.729 -11.738 -14.237 1.00 94.44 93 CYS A CA 1
ATOM 756 C C . CYS A 1 93 ? -1.990 -11.729 -15.577 1.00 94.44 93 CYS A C 1
ATOM 758 O O . CYS A 1 93 ? -0.772 -11.913 -15.636 1.00 94.44 93 CYS A O 1
ATOM 760 N N . ILE A 1 94 ? -2.696 -11.448 -16.660 1.00 91.12 94 ILE A N 1
ATOM 761 C CA . ILE A 1 94 ? -2.133 -11.079 -17.954 1.00 91.12 94 ILE A CA 1
ATOM 762 C C . ILE A 1 94 ? -2.207 -9.557 -18.082 1.00 91.12 94 ILE A C 1
ATOM 764 O O . ILE A 1 94 ? -3.278 -8.973 -17.995 1.00 91.12 94 ILE A O 1
ATOM 768 N N . HIS A 1 95 ? -1.063 -8.907 -18.304 1.00 82.56 95 HIS A N 1
ATOM 769 C CA . HIS A 1 95 ? -1.041 -7.503 -18.723 1.00 82.56 95 HIS A CA 1
ATOM 770 C C . HIS A 1 95 ? -1.193 -7.439 -20.247 1.00 82.56 95 HIS A C 1
ATOM 772 O O . HIS A 1 95 ? -0.264 -7.811 -20.979 1.00 82.56 95 HIS A O 1
ATOM 778 N N . LYS A 1 96 ? -2.347 -6.975 -20.733 1.00 81.19 96 LYS A N 1
ATOM 779 C CA . LYS A 1 96 ? -2.595 -6.757 -22.162 1.00 81.19 96 LYS A CA 1
ATOM 780 C C . LYS A 1 96 ? -1.599 -5.730 -22.706 1.00 81.19 96 LYS A C 1
ATOM 782 O O . LYS A 1 96 ? -1.418 -4.659 -22.128 1.00 81.19 96 LYS A O 1
ATOM 787 N N . ASP A 1 97 ? -0.904 -6.078 -23.786 1.00 78.81 97 ASP A N 1
ATOM 788 C CA . ASP A 1 97 ? 0.147 -5.258 -24.416 1.00 78.81 97 ASP A CA 1
ATOM 789 C C . ASP A 1 97 ? 1.284 -4.812 -23.468 1.00 78.81 97 ASP A C 1
ATOM 791 O O . ASP A 1 97 ? 1.978 -3.835 -23.740 1.00 78.81 97 ASP A O 1
ATOM 795 N N . GLY A 1 98 ? 1.466 -5.476 -22.318 1.00 69.25 98 GLY A N 1
ATOM 796 C CA . GLY A 1 98 ? 2.439 -5.056 -21.302 1.00 69.25 98 GLY A CA 1
ATOM 797 C C . GLY A 1 98 ? 2.081 -3.758 -20.560 1.00 69.25 98 GLY A C 1
ATOM 798 O O . GLY A 1 98 ? 2.911 -3.249 -19.802 1.00 69.25 98 GLY A O 1
ATOM 799 N N . LYS A 1 99 ? 0.864 -3.222 -20.738 1.00 74.19 99 LYS A N 1
ATOM 800 C CA . LYS A 1 99 ? 0.378 -2.030 -20.026 1.00 74.19 99 LYS A CA 1
ATOM 801 C C . LYS A 1 99 ? 0.159 -2.343 -18.550 1.00 74.19 99 LYS A C 1
ATOM 803 O O . LYS A 1 99 ? -0.448 -3.351 -18.212 1.00 74.19 99 LYS A O 1
ATOM 808 N N . SER A 1 100 ? 0.637 -1.462 -17.674 1.00 68.94 100 SER A N 1
ATOM 809 C CA . SER A 1 100 ? 0.552 -1.605 -16.212 1.00 68.94 100 SER A CA 1
ATOM 810 C C . SER A 1 100 ? -0.659 -0.921 -15.585 1.00 68.94 100 SER A C 1
ATOM 812 O O . SER A 1 100 ? -0.716 -0.788 -14.365 1.00 68.94 100 SER A O 1
ATOM 814 N N . ASP A 1 101 ? -1.572 -0.388 -16.396 1.00 72.94 101 ASP A N 1
ATOM 815 C CA . ASP A 1 101 ? -2.785 0.221 -15.880 1.00 72.94 101 ASP A CA 1
ATOM 816 C C . ASP A 1 101 ? -3.835 -0.839 -15.565 1.00 72.94 101 ASP A C 1
ATOM 818 O O . ASP A 1 101 ? -3.892 -1.912 -16.166 1.00 72.94 101 ASP A O 1
ATOM 822 N N . ASP A 1 102 ? -4.704 -0.487 -14.630 1.00 72.94 102 ASP A N 1
ATOM 823 C CA . ASP A 1 102 ? -5.667 -1.418 -14.087 1.00 72.94 102 ASP A CA 1
ATOM 824 C C . ASP A 1 102 ? -6.630 -2.006 -15.144 1.00 72.94 102 ASP A C 1
ATOM 826 O O . ASP A 1 102 ? -7.036 -3.162 -15.038 1.00 72.94 102 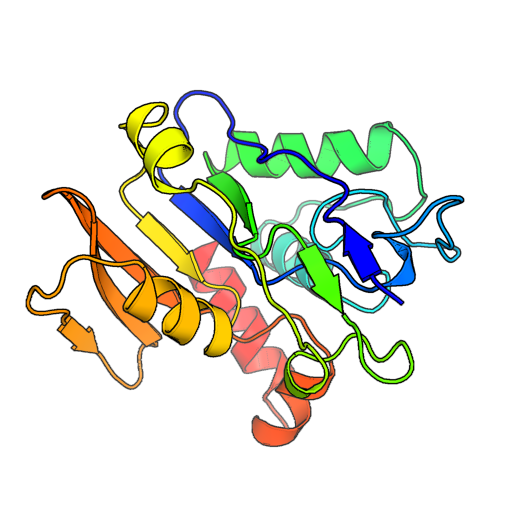ASP A O 1
ATOM 830 N N . LYS A 1 103 ? -6.980 -1.242 -16.186 1.00 76.19 103 LYS A N 1
ATOM 831 C CA . LYS A 1 103 ? -7.964 -1.664 -17.198 1.00 76.19 103 LYS A CA 1
ATOM 832 C C . LYS A 1 103 ? -7.414 -2.697 -18.176 1.00 76.19 103 LYS A C 1
ATOM 834 O O . LYS A 1 103 ? -8.184 -3.281 -18.930 1.00 76.19 103 LYS A O 1
ATOM 839 N N . SER A 1 104 ? -6.099 -2.877 -18.186 1.00 80.75 104 SER A N 1
ATOM 840 C CA . SER A 1 104 ? -5.397 -3.775 -19.097 1.00 80.75 104 SER A CA 1
ATOM 841 C C . SER A 1 104 ? -5.095 -5.137 -18.461 1.00 80.75 104 SER A C 1
ATOM 843 O O . SER A 1 104 ? -4.369 -5.927 -19.063 1.00 80.75 104 SER A O 1
ATOM 845 N N . LEU A 1 105 ? -5.603 -5.415 -17.252 1.00 84.31 105 LEU A N 1
ATOM 846 C CA . LEU A 1 105 ? -5.447 -6.720 -16.609 1.00 84.31 105 LEU A CA 1
ATOM 847 C C . LEU A 1 105 ? -6.543 -7.690 -17.074 1.00 84.31 105 LEU A C 1
ATOM 849 O O . LEU A 1 105 ? -7.720 -7.342 -17.111 1.00 84.31 105 LEU A O 1
ATOM 853 N N . GLU A 1 106 ? -6.132 -8.904 -17.424 1.00 87.88 106 GLU A N 1
ATOM 854 C CA . GLU A 1 106 ? -6.986 -10.030 -17.817 1.00 87.88 106 GLU A CA 1
ATOM 855 C C . GLU A 1 106 ? -6.558 -11.288 -17.022 1.00 87.88 106 GLU A C 1
ATOM 857 O O . GLU A 1 106 ? -5.445 -11.322 -16.496 1.00 87.88 106 GLU A O 1
ATOM 862 N N . ASP A 1 107 ? -7.404 -12.324 -16.936 1.00 91.19 107 ASP A N 1
ATOM 863 C CA . ASP A 1 107 ? -7.095 -13.611 -16.263 1.00 91.19 107 ASP A CA 1
ATOM 864 C C . ASP A 1 107 ? -6.527 -13.451 -14.832 1.00 91.19 107 ASP A C 1
ATOM 866 O O . ASP A 1 107 ? -5.408 -13.867 -14.519 1.00 91.19 107 ASP A O 1
ATOM 870 N N . GLU A 1 108 ? -7.273 -12.753 -13.971 1.00 92.56 108 GLU A N 1
ATOM 871 C CA . GLU A 1 108 ? -6.839 -12.398 -12.616 1.00 92.56 108 GLU A CA 1
ATOM 872 C C . GLU A 1 108 ? -7.011 -13.568 -11.636 1.00 92.56 108 GLU A C 1
ATOM 874 O O . GLU A 1 108 ? -8.114 -14.060 -11.412 1.00 92.56 108 GLU A O 1
ATOM 879 N N . GLU A 1 109 ? -5.916 -13.971 -10.989 1.00 94.38 109 GLU A N 1
ATOM 880 C CA . GLU A 1 109 ? -5.939 -14.852 -9.819 1.00 94.38 109 GLU A CA 1
ATOM 881 C C . GLU A 1 109 ? -5.657 -14.039 -8.555 1.00 94.38 109 GLU A C 1
ATOM 883 O O . GLU A 1 109 ? -4.667 -13.307 -8.486 1.00 94.38 109 GLU A O 1
ATOM 888 N N . GLU A 1 110 ? -6.474 -14.210 -7.520 1.00 94.12 110 GLU A N 1
ATOM 889 C CA . GLU A 1 110 ? -6.353 -13.477 -6.256 1.00 94.12 110 GLU A CA 1
ATOM 890 C C . GLU A 1 110 ? -5.441 -14.181 -5.233 1.00 94.12 110 GLU A C 1
ATOM 892 O O . GLU A 1 110 ? -5.262 -15.405 -5.222 1.00 94.12 110 GLU A O 1
ATOM 897 N N . LYS A 1 111 ? -4.854 -13.402 -4.319 1.00 94.19 111 LYS A N 1
ATOM 898 C CA . LYS A 1 111 ? -4.134 -13.917 -3.149 1.00 94.19 111 LYS A CA 1
ATOM 899 C C . LYS A 1 111 ? -5.115 -14.458 -2.105 1.00 94.19 111 LYS A C 1
ATOM 901 O O . LYS A 1 111 ? -6.239 -13.990 -1.957 1.00 94.19 111 LYS A O 1
ATOM 906 N N . LYS A 1 112 ? -4.645 -15.392 -1.272 1.00 90.81 112 LYS A N 1
ATOM 907 C CA . LYS A 1 112 ? -5.412 -15.946 -0.138 1.00 90.81 112 LYS A CA 1
ATOM 908 C C . LYS A 1 112 ? -5.455 -14.976 1.055 1.00 90.81 112 LYS A C 1
ATOM 910 O O . LYS A 1 112 ? -4.901 -15.272 2.114 1.00 90.81 112 LYS A O 1
ATOM 915 N N . LEU A 1 113 ? -6.111 -13.824 0.899 1.00 92.94 113 LEU A N 1
ATOM 916 C CA . LEU A 1 113 ? -6.138 -12.770 1.922 1.00 92.94 113 LEU A CA 1
ATOM 917 C C . LEU A 1 113 ? -6.797 -13.210 3.242 1.00 92.94 113 LEU A C 1
ATOM 919 O O . LEU A 1 113 ? -6.349 -12.768 4.294 1.00 92.94 113 LEU A O 1
ATOM 923 N N . LYS A 1 114 ? -7.771 -14.137 3.235 1.00 92.12 114 LYS A N 1
ATOM 924 C CA . LYS A 1 114 ? -8.423 -14.627 4.473 1.00 92.12 114 LYS A CA 1
ATOM 925 C C . LYS A 1 114 ? -7.405 -15.244 5.431 1.00 92.12 114 LYS A C 1
ATOM 927 O O . LYS A 1 114 ? -7.391 -14.934 6.617 1.00 92.12 114 LYS A O 1
ATOM 932 N N . LYS A 1 115 ? -6.469 -16.033 4.887 1.00 93.38 115 LYS A N 1
ATOM 933 C CA . LYS A 1 115 ? -5.370 -16.635 5.655 1.00 93.38 115 LYS A CA 1
ATOM 934 C C . LYS A 1 115 ? -4.439 -15.571 6.246 1.00 93.38 115 LYS A C 1
ATOM 936 O O . LYS A 1 115 ? -4.035 -15.687 7.396 1.00 93.38 115 LYS A O 1
ATOM 941 N N . LEU A 1 116 ? -4.114 -14.527 5.478 1.00 95.38 116 LEU A N 1
ATOM 942 C CA . LEU A 1 116 ? -3.301 -13.413 5.974 1.00 95.38 116 LEU A CA 1
ATOM 943 C C . LEU A 1 116 ? -4.000 -12.699 7.140 1.00 95.38 116 LEU A C 1
ATOM 945 O O . LEU A 1 116 ? -3.372 -12.415 8.157 1.00 95.38 116 LEU A O 1
ATOM 949 N N . LEU A 1 117 ? -5.299 -12.426 6.999 1.00 95.81 117 LEU A N 1
ATOM 950 C CA . LEU A 1 117 ? -6.098 -11.733 8.009 1.00 95.81 117 LEU A CA 1
ATOM 951 C C . LEU A 1 117 ? -6.280 -12.573 9.280 1.00 95.81 117 LEU A C 1
ATOM 953 O O . LEU A 1 117 ? -6.149 -12.033 10.378 1.00 95.81 117 LEU A O 1
ATOM 957 N N . SER A 1 118 ? -6.507 -13.884 9.153 1.00 94.25 118 SER A N 1
ATOM 958 C CA . SER A 1 118 ? -6.642 -14.786 10.304 1.00 94.25 118 SER A CA 1
ATOM 959 C C . SER A 1 118 ? -5.344 -14.895 11.112 1.00 94.25 118 SER A C 1
ATOM 961 O O . SER A 1 118 ? -5.383 -15.023 12.332 1.00 94.25 118 SER A O 1
ATOM 963 N N . GLN A 1 119 ? -4.188 -14.797 10.448 1.00 95.25 119 GLN A N 1
ATOM 964 C CA . GLN A 1 119 ? -2.868 -14.791 11.090 1.00 95.25 119 GLN A CA 1
ATOM 965 C C . GLN A 1 119 ? -2.519 -13.446 11.750 1.00 95.25 119 GLN A C 1
ATOM 967 O O . GLN A 1 119 ? -1.597 -13.384 12.558 1.00 95.25 119 GLN A O 1
ATOM 972 N N . ASN A 1 120 ? -3.249 -12.373 11.431 1.00 96.75 120 ASN A N 1
ATOM 973 C CA . ASN A 1 120 ? -2.962 -11.009 11.877 1.00 96.75 120 ASN A CA 1
ATOM 974 C C . ASN A 1 120 ? -4.214 -10.362 12.488 1.00 96.75 120 ASN A C 1
ATOM 976 O O . ASN A 1 120 ? -4.730 -9.348 12.015 1.00 96.75 120 ASN A O 1
ATOM 980 N N . SER A 1 121 ? -4.702 -10.954 13.580 1.00 95.38 121 SER A N 1
ATOM 981 C CA . SER A 1 121 ? -5.981 -10.609 14.219 1.00 95.38 121 SER A CA 1
ATOM 982 C C . SER A 1 121 ? -6.085 -9.170 14.741 1.00 95.38 121 SER A C 1
ATOM 984 O O . SER A 1 121 ? -7.198 -8.680 14.940 1.00 95.38 121 SER A O 1
ATOM 986 N N . LYS A 1 122 ? -4.967 -8.458 14.920 1.00 97.88 122 LYS A N 1
ATOM 987 C CA . LYS A 1 122 ? -4.954 -7.042 15.328 1.00 97.88 122 LYS A CA 1
ATOM 988 C C . LYS A 1 122 ? -5.348 -6.080 14.206 1.00 97.88 122 LYS A C 1
ATOM 990 O O . LYS A 1 122 ? -5.811 -4.981 14.504 1.00 97.88 122 LYS A O 1
ATOM 995 N N . ILE A 1 123 ? -5.251 -6.502 12.942 1.00 98.56 123 ILE A N 1
ATOM 996 C CA . ILE A 1 123 ? -5.665 -5.679 11.804 1.00 98.56 123 ILE A CA 1
ATOM 997 C C . ILE A 1 123 ? -7.169 -5.438 11.891 1.00 98.56 123 ILE A C 1
ATOM 999 O O . ILE A 1 123 ? -7.959 -6.379 11.825 1.00 98.56 123 ILE A O 1
ATOM 1003 N N . ASN A 1 124 ? -7.566 -4.180 12.025 1.00 97.94 124 ASN A N 1
ATOM 1004 C CA . ASN A 1 124 ? -8.964 -3.753 12.110 1.00 97.94 124 ASN A CA 1
ATOM 1005 C C . ASN A 1 124 ? -9.316 -2.682 11.065 1.00 97.94 124 ASN A C 1
ATOM 1007 O O . ASN A 1 124 ? -10.483 -2.324 10.922 1.00 97.94 124 ASN A O 1
ATOM 1011 N N . THR A 1 125 ? -8.320 -2.189 10.325 1.00 98.06 125 THR A N 1
ATOM 1012 C CA . THR A 1 125 ? -8.486 -1.118 9.342 1.00 98.06 125 THR A CA 1
ATOM 1013 C C . THR A 1 125 ? -7.785 -1.458 8.031 1.00 98.06 125 THR A C 1
ATOM 1015 O O . THR A 1 125 ? -6.628 -1.879 8.019 1.00 98.06 125 THR A O 1
ATOM 1018 N N . PHE A 1 126 ? -8.462 -1.219 6.913 1.00 98.25 126 PHE A N 1
ATOM 1019 C CA . PHE A 1 126 ? -7.902 -1.320 5.574 1.00 98.25 126 PHE A CA 1
ATOM 1020 C C . PHE A 1 126 ? -7.723 0.047 4.928 1.00 98.25 126 PHE A C 1
ATOM 1022 O O . PHE A 1 126 ? -8.587 0.921 5.009 1.00 98.25 126 PHE A O 1
ATOM 1029 N N . LEU A 1 127 ? -6.599 0.199 4.237 1.00 98.31 127 LEU A N 1
ATOM 1030 C CA . LEU A 1 127 ? -6.254 1.368 3.445 1.00 98.31 127 LEU A CA 1
ATOM 1031 C C . LEU A 1 127 ? -6.185 0.932 1.980 1.00 98.31 127 LEU A C 1
ATOM 1033 O O . LEU A 1 127 ? -5.176 0.401 1.515 1.00 98.31 127 LEU A O 1
ATOM 1037 N N . TYR A 1 128 ? -7.291 1.100 1.260 1.00 97.69 128 TYR A N 1
ATOM 1038 C CA . TYR A 1 128 ? -7.382 0.728 -0.150 1.00 97.69 128 TYR A CA 1
ATOM 1039 C C . TYR A 1 128 ? -6.734 1.809 -0.997 1.00 97.69 128 TYR A C 1
ATOM 1041 O O . TYR A 1 128 ? -7.137 2.968 -0.929 1.00 97.69 128 TYR A O 1
ATOM 1049 N N . THR A 1 129 ? -5.760 1.454 -1.828 1.00 96.75 129 THR A N 1
ATOM 1050 C CA . THR A 1 129 ? -5.025 2.462 -2.609 1.00 96.75 129 THR A CA 1
ATOM 1051 C C . THR A 1 129 ? -5.785 2.968 -3.831 1.00 96.75 129 THR A C 1
ATOM 1053 O O . THR A 1 129 ? -5.346 3.915 -4.480 1.00 96.75 129 THR A O 1
ATOM 1056 N N . SER A 1 130 ? -6.928 2.370 -4.174 1.00 92.94 130 SER A N 1
ATOM 1057 C CA . SER A 1 130 ? -7.768 2.837 -5.274 1.00 92.94 130 SER A CA 1
ATOM 1058 C C . SER A 1 130 ? -9.219 2.366 -5.148 1.00 92.94 130 SER A C 1
ATOM 1060 O O . SER A 1 130 ? -9.556 1.458 -4.384 1.00 92.94 130 SER A O 1
ATOM 1062 N N . GLY A 1 131 ? -10.099 2.957 -5.964 1.00 91.00 131 GLY A N 1
ATOM 1063 C CA . GLY A 1 131 ? -11.471 2.466 -6.132 1.00 91.00 131 GLY A CA 1
ATOM 1064 C C . GLY A 1 131 ? -11.546 1.063 -6.752 1.00 91.00 131 GLY A C 1
ATOM 1065 O O . GLY A 1 131 ? -12.515 0.342 -6.512 1.00 91.00 131 GLY A O 1
ATOM 1066 N N . ARG A 1 132 ? -10.512 0.633 -7.490 1.00 91.12 132 ARG A N 1
ATOM 1067 C CA . ARG A 1 132 ? -10.428 -0.746 -7.979 1.00 91.12 132 ARG A CA 1
ATOM 1068 C C . ARG A 1 132 ? -10.243 -1.720 -6.828 1.00 91.12 132 ARG A C 1
ATOM 1070 O O . ARG A 1 132 ? -10.978 -2.696 -6.762 1.00 91.12 132 ARG A O 1
ATOM 1077 N N . VAL A 1 133 ? -9.330 -1.431 -5.900 1.00 94.00 133 VAL A N 1
ATOM 1078 C CA . VAL A 1 133 ? -9.125 -2.282 -4.719 1.00 94.00 133 VAL A CA 1
ATOM 1079 C C . VAL A 1 133 ? -10.425 -2.421 -3.935 1.00 94.00 133 VAL A C 1
ATOM 1081 O O . VAL A 1 133 ? -10.786 -3.529 -3.562 1.00 94.00 133 VAL A O 1
ATOM 1084 N N . LYS A 1 134 ? -11.188 -1.331 -3.768 1.00 93.12 134 LYS A N 1
ATOM 1085 C CA . LYS A 1 134 ? -12.537 -1.402 -3.182 1.00 93.12 134 LYS A CA 1
ATOM 1086 C C . LYS A 1 134 ? -13.435 -2.407 -3.918 1.00 93.12 134 LYS A C 1
ATOM 1088 O O . LYS A 1 134 ? -14.145 -3.164 -3.271 1.00 93.12 134 LYS A O 1
ATOM 1093 N N . THR A 1 135 ? -13.425 -2.397 -5.249 1.00 91.31 135 THR A N 1
ATOM 1094 C CA . THR A 1 135 ? -14.256 -3.293 -6.069 1.00 91.31 135 THR A CA 1
ATOM 1095 C C . THR A 1 135 ? -13.836 -4.753 -5.901 1.00 91.31 135 THR A C 1
ATOM 1097 O O . THR A 1 135 ? -14.688 -5.592 -5.627 1.00 91.31 135 THR A O 1
ATOM 1100 N N . LEU A 1 136 ? -12.532 -5.036 -5.975 1.00 92.12 136 LEU A N 1
ATOM 1101 C CA . LEU A 1 136 ? -11.975 -6.375 -5.760 1.00 92.12 136 LEU A CA 1
ATOM 1102 C C . LEU A 1 136 ? -12.282 -6.889 -4.345 1.00 92.12 136 LEU A C 1
ATOM 1104 O O . LEU A 1 136 ? -12.831 -7.971 -4.168 1.00 92.12 136 LEU A O 1
ATOM 1108 N N . MET A 1 137 ? -12.028 -6.069 -3.323 1.00 92.88 137 MET A N 1
ATOM 1109 C CA . MET A 1 137 ? -12.293 -6.436 -1.931 1.00 92.88 137 MET A CA 1
ATOM 1110 C C . MET A 1 137 ? -13.786 -6.630 -1.641 1.00 92.88 137 MET A C 1
ATOM 1112 O O . MET A 1 137 ? -14.127 -7.465 -0.813 1.00 92.88 137 MET A O 1
ATOM 1116 N N . ASN A 1 138 ? -14.681 -5.905 -2.321 1.00 89.25 138 ASN A N 1
ATOM 1117 C CA . ASN A 1 138 ? -16.124 -6.128 -2.206 1.00 89.25 138 ASN A CA 1
ATOM 1118 C C . ASN A 1 138 ? -16.561 -7.478 -2.797 1.00 89.25 138 ASN A C 1
ATOM 1120 O O . ASN A 1 138 ? -17.479 -8.083 -2.257 1.00 89.25 138 ASN A O 1
ATOM 1124 N N . ALA A 1 139 ? -15.932 -7.943 -3.883 1.00 87.00 139 ALA A N 1
ATOM 1125 C CA . ALA A 1 139 ? -16.204 -9.269 -4.449 1.00 87.00 139 ALA A CA 1
ATOM 1126 C C . ALA A 1 139 ? -15.691 -10.400 -3.539 1.00 87.00 139 ALA A C 1
ATOM 1128 O O . ALA A 1 139 ? -16.284 -11.475 -3.484 1.00 87.00 139 ALA A O 1
ATOM 1129 N N . PHE A 1 140 ? -14.615 -10.125 -2.801 1.00 85.50 140 PHE A N 1
ATOM 1130 C CA . PHE A 1 140 ? -13.988 -11.030 -1.841 1.00 85.50 140 PHE A CA 1
ATOM 1131 C C . PHE A 1 140 ? -14.703 -11.105 -0.473 1.00 85.50 140 PHE A C 1
ATOM 1133 O O . PHE A 1 140 ? -14.583 -12.104 0.241 1.00 85.50 140 PHE A O 1
ATOM 1140 N N . ALA A 1 141 ? -15.401 -10.039 -0.077 1.00 87.25 141 ALA A N 1
ATOM 1141 C CA . ALA A 1 141 ? -15.996 -9.878 1.247 1.00 87.25 141 ALA A CA 1
ATOM 1142 C C . ALA A 1 141 ? -17.296 -10.675 1.458 1.00 87.25 141 ALA A C 1
ATOM 1144 O O . ALA A 1 141 ? -17.918 -11.175 0.518 1.00 87.25 141 ALA A O 1
ATOM 1145 N N . ASP A 1 142 ? -17.728 -10.774 2.718 1.00 86.56 142 ASP A N 1
ATOM 1146 C CA . ASP A 1 142 ? -19.001 -11.404 3.059 1.00 86.56 142 ASP A CA 1
ATOM 1147 C C . ASP A 1 142 ? -20.157 -10.579 2.464 1.00 86.56 142 ASP A C 1
ATOM 1149 O O . ASP A 1 142 ? -20.106 -9.351 2.422 1.00 86.56 142 ASP A O 1
ATOM 1153 N N . LYS A 1 143 ? -21.255 -11.228 2.054 1.00 79.00 143 LYS A N 1
ATOM 1154 C CA . LYS A 1 143 ? -22.433 -10.557 1.454 1.00 79.00 143 LYS A CA 1
ATOM 1155 C C . LYS A 1 143 ? -23.282 -9.752 2.461 1.00 79.00 143 LYS A C 1
ATOM 1157 O O . LYS A 1 143 ? -24.483 -9.585 2.265 1.00 79.00 143 LYS A O 1
ATOM 1162 N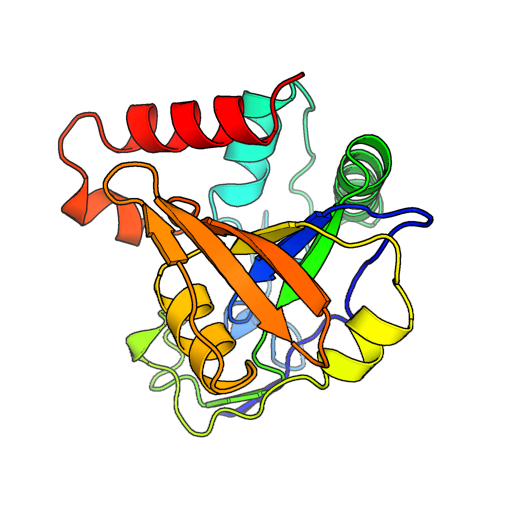 N . ARG A 1 144 ? -22.687 -9.308 3.570 1.00 78.06 144 ARG A N 1
ATOM 1163 C CA . ARG A 1 144 ? -23.342 -8.524 4.628 1.00 78.06 144 ARG A CA 1
ATOM 1164 C C . ARG A 1 144 ? -23.405 -7.048 4.247 1.00 78.06 144 ARG A C 1
ATOM 1166 O O . ARG A 1 144 ? -22.763 -6.606 3.298 1.00 78.06 144 ARG A O 1
ATOM 1173 N N . GLU A 1 145 ? -24.186 -6.274 4.994 1.00 69.31 145 GLU A N 1
ATOM 1174 C CA . GLU A 1 145 ? -24.344 -4.846 4.725 1.00 69.31 145 GLU A CA 1
ATOM 1175 C C . GLU A 1 145 ? -23.026 -4.082 4.965 1.00 69.31 145 GLU A C 1
ATOM 1177 O O . GLU A 1 145 ? -22.499 -4.029 6.079 1.00 69.31 145 GLU A O 1
ATOM 1182 N N . HIS A 1 146 ? -22.477 -3.487 3.900 1.00 77.44 146 HIS A N 1
ATOM 1183 C CA . HIS A 1 146 ? -21.307 -2.607 3.943 1.00 77.44 146 HIS A CA 1
ATOM 1184 C C . HIS A 1 146 ? -21.749 -1.144 3.922 1.00 77.44 146 HIS A C 1
ATOM 1186 O O . HIS A 1 146 ? -22.371 -0.690 2.963 1.00 77.44 146 HIS A O 1
ATOM 1192 N N . ALA A 1 147 ? -21.367 -0.378 4.944 1.00 82.38 147 ALA A N 1
ATOM 1193 C CA . ALA A 1 147 ? -21.656 1.052 5.006 1.00 82.38 147 ALA A CA 1
ATOM 1194 C C . ALA A 1 147 ? -20.542 1.882 4.348 1.00 82.38 147 ALA A C 1
ATOM 1196 O O . ALA A 1 147 ? -19.357 1.671 4.621 1.00 82.38 147 ALA A O 1
ATOM 1197 N N . TRP A 1 148 ? -20.922 2.866 3.529 1.00 82.50 148 TRP A N 1
ATOM 1198 C CA . TRP A 1 148 ? -20.005 3.813 2.889 1.00 82.50 148 TRP A CA 1
ATOM 1199 C C . TRP A 1 148 ? -20.451 5.248 3.128 1.00 82.50 148 TRP A C 1
ATOM 1201 O O . TRP A 1 148 ? -21.619 5.581 2.952 1.00 82.50 148 TRP A O 1
ATOM 1211 N N . THR A 1 149 ? -19.500 6.122 3.445 1.00 76.19 149 THR A N 1
ATOM 1212 C CA . THR A 1 149 ? -19.743 7.560 3.549 1.00 76.19 149 THR A CA 1
ATOM 1213 C C . THR A 1 149 ? -19.023 8.287 2.417 1.00 76.19 149 THR A C 1
ATOM 1215 O O . THR A 1 149 ? -17.792 8.383 2.379 1.00 76.19 149 THR A O 1
ATOM 1218 N N . VAL A 1 150 ? -19.809 8.830 1.491 1.00 70.31 150 VAL A N 1
ATOM 1219 C CA . VAL A 1 150 ? -19.375 9.794 0.468 1.00 70.31 150 VAL A CA 1
ATOM 1220 C C . VAL A 1 150 ? -19.722 11.193 1.003 1.00 70.31 150 VAL A C 1
ATOM 1222 O O . VAL A 1 150 ? -20.808 11.342 1.556 1.00 70.31 150 VAL A O 1
ATOM 1225 N N . PRO A 1 151 ? -18.833 12.206 0.935 1.00 65.69 151 PRO A N 1
ATOM 1226 C CA . PRO A 1 151 ? -17.601 12.298 0.137 1.00 65.69 151 PRO A CA 1
ATOM 1227 C C . PRO A 1 151 ? -16.310 11.819 0.824 1.00 65.69 151 PRO A C 1
ATOM 1229 O O . PRO A 1 151 ? -15.266 11.784 0.181 1.00 65.69 151 PRO A O 1
ATOM 1232 N N . LYS A 1 152 ? -16.347 11.416 2.101 1.00 70.50 152 LYS A N 1
ATOM 1233 C CA . LYS A 1 152 ? -15.136 11.171 2.916 1.00 70.50 152 LYS A CA 1
ATOM 1234 C C . LYS A 1 152 ? -14.297 9.945 2.513 1.00 70.50 152 LYS A C 1
ATOM 1236 O O . LYS A 1 152 ? -13.246 9.725 3.104 1.00 70.50 152 LYS A O 1
ATOM 1241 N N . LYS A 1 153 ? -14.739 9.135 1.542 1.00 89.88 153 LYS A N 1
ATOM 1242 C CA . LYS A 1 153 ? -14.067 7.895 1.092 1.00 89.88 153 LYS A CA 1
ATOM 1243 C C . LYS A 1 153 ? -13.773 6.900 2.227 1.00 89.88 153 LYS A C 1
ATOM 1245 O O . LYS A 1 153 ? -12.826 6.120 2.143 1.00 89.88 153 LYS A O 1
ATOM 1250 N N . ARG A 1 154 ? -14.600 6.909 3.272 1.00 93.25 154 ARG A N 1
ATOM 1251 C CA . ARG A 1 154 ? -14.520 5.991 4.413 1.00 93.25 154 ARG A CA 1
ATOM 1252 C C . ARG A 1 154 ? -15.716 5.045 4.411 1.00 93.25 154 ARG A C 1
ATOM 1254 O O . ARG A 1 154 ? -16.767 5.370 3.855 1.00 93.25 154 ARG A O 1
ATOM 1261 N N . GLY A 1 155 ? -15.556 3.876 5.006 1.00 93.81 155 GLY A N 1
ATOM 1262 C CA . GLY A 1 155 ? -16.606 2.871 5.085 1.00 93.81 155 GLY A CA 1
ATOM 1263 C C . GLY A 1 155 ? -16.211 1.693 5.956 1.00 93.81 155 GLY A C 1
ATOM 1264 O O . GLY A 1 155 ? -15.247 1.765 6.717 1.00 93.81 155 GLY A O 1
ATOM 1265 N N . THR A 1 156 ? -16.968 0.610 5.841 1.00 94.38 156 THR A N 1
ATOM 1266 C CA . THR A 1 156 ? -16.697 -0.644 6.547 1.00 94.38 156 THR A CA 1
ATOM 1267 C C . THR A 1 156 ? -16.958 -1.836 5.639 1.00 94.38 156 THR A C 1
ATOM 1269 O O . THR A 1 156 ? -17.797 -1.758 4.742 1.00 94.38 156 THR A O 1
ATOM 1272 N N . VAL A 1 157 ? -16.236 -2.926 5.877 1.00 93.56 157 VAL A N 1
ATOM 1273 C CA . VAL A 1 157 ? -16.387 -4.206 5.174 1.00 93.56 157 VAL A CA 1
ATOM 1274 C C . VAL A 1 157 ? -16.408 -5.334 6.203 1.00 93.56 157 VAL A C 1
ATOM 1276 O O . VAL A 1 157 ? -15.757 -5.212 7.244 1.00 93.56 157 VAL A O 1
ATOM 1279 N N . VAL A 1 158 ? -17.151 -6.409 5.947 1.00 94.12 158 VAL A N 1
ATOM 1280 C CA . VAL A 1 158 ? -17.156 -7.602 6.806 1.00 94.12 158 VAL A CA 1
ATOM 1281 C C . VAL A 1 158 ? -16.519 -8.765 6.058 1.00 94.12 158 VAL A C 1
ATOM 1283 O O . VAL A 1 158 ? -16.859 -9.028 4.908 1.00 94.12 158 VAL A O 1
ATOM 1286 N N . ILE A 1 159 ? -15.554 -9.425 6.692 1.00 93.06 159 ILE A N 1
ATOM 1287 C CA . ILE A 1 159 ? -14.848 -10.581 6.133 1.00 93.06 159 ILE A CA 1
ATOM 1288 C C . ILE A 1 159 ? -14.681 -11.599 7.254 1.00 93.06 159 ILE A C 1
ATOM 1290 O O . ILE A 1 159 ? -14.081 -11.267 8.278 1.00 93.06 159 ILE A O 1
ATOM 1294 N N . ASP A 1 160 ? -15.192 -12.813 7.048 1.00 91.75 160 ASP A N 1
ATOM 1295 C CA . ASP A 1 160 ? -15.188 -13.897 8.039 1.00 91.75 160 ASP A CA 1
ATOM 1296 C C . ASP A 1 160 ? -15.701 -13.414 9.403 1.00 91.75 160 ASP A C 1
ATOM 1298 O O . ASP A 1 160 ? -14.999 -13.477 10.413 1.00 91.75 160 ASP A O 1
ATOM 1302 N N . ASP A 1 161 ? -16.905 -12.836 9.410 1.00 90.00 161 ASP A N 1
ATOM 1303 C CA . ASP A 1 161 ? -17.578 -12.308 10.607 1.00 90.00 161 ASP A CA 1
ATOM 1304 C C . ASP A 1 161 ? -16.933 -11.086 11.271 1.00 90.00 161 ASP A C 1
ATOM 1306 O O . ASP A 1 161 ? -17.543 -10.452 12.138 1.00 90.00 161 ASP A O 1
ATOM 1310 N N . LYS A 1 162 ? -15.737 -10.686 10.844 1.00 92.69 162 LYS A N 1
ATOM 1311 C CA . LYS A 1 162 ? -15.040 -9.535 11.402 1.00 92.69 162 LYS A CA 1
ATOM 1312 C C . LYS A 1 162 ? -15.312 -8.278 10.588 1.00 92.69 162 LYS A C 1
ATOM 1314 O O . LYS A 1 162 ? -15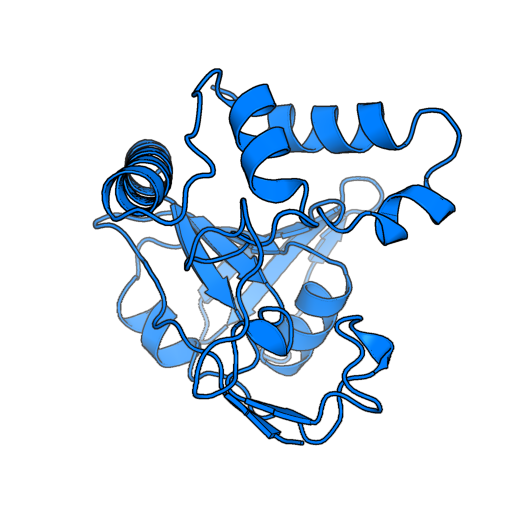.105 -8.235 9.378 1.00 92.69 162 LYS A O 1
ATOM 1319 N N . LYS A 1 163 ? -15.726 -7.216 11.278 1.00 94.62 163 LYS A N 1
ATOM 1320 C CA . LYS A 1 163 ? -15.875 -5.877 10.702 1.00 94.62 163 LYS A CA 1
ATOM 1321 C C . LYS A 1 163 ? -14.527 -5.155 10.658 1.00 94.62 163 LYS A C 1
ATOM 1323 O O . LYS A 1 163 ? -13.832 -5.071 11.669 1.00 94.62 163 LYS A O 1
ATOM 1328 N N . TYR A 1 164 ? -14.206 -4.579 9.505 1.00 96.31 164 TYR A N 1
ATOM 1329 C CA . TYR A 1 164 ? -13.027 -3.749 9.278 1.00 96.31 164 TYR A CA 1
ATOM 1330 C C . TYR A 1 164 ? -13.449 -2.332 8.901 1.00 96.31 164 TYR A C 1
ATOM 1332 O O . TYR A 1 164 ? -14.353 -2.139 8.085 1.00 96.31 164 TYR A O 1
ATOM 1340 N N . ASN A 1 165 ? -12.764 -1.337 9.459 1.00 96.69 165 ASN A N 1
ATOM 1341 C CA . ASN A 1 165 ? -12.838 0.033 8.964 1.00 96.69 165 ASN A CA 1
ATOM 1342 C C . ASN A 1 165 ? -12.102 0.129 7.629 1.00 96.69 165 ASN A C 1
ATOM 1344 O O . ASN A 1 165 ? -11.103 -0.553 7.415 1.00 96.69 165 ASN A O 1
ATOM 1348 N N . VAL A 1 166 ? -12.566 0.989 6.732 1.00 96.19 166 VAL A N 1
ATOM 1349 C CA . VAL A 1 166 ? -11.964 1.167 5.412 1.00 96.19 166 VAL A CA 1
ATOM 1350 C C . VAL A 1 166 ? -11.787 2.644 5.113 1.00 96.19 166 VAL A C 1
ATOM 1352 O O . VAL A 1 166 ? -12.733 3.422 5.229 1.00 96.19 166 VAL A O 1
ATOM 1355 N N . THR A 1 167 ? -10.601 3.003 4.632 1.00 96.38 167 THR A N 1
ATOM 1356 C CA . THR A 1 167 ? -10.332 4.281 3.971 1.00 96.38 167 THR A CA 1
ATOM 1357 C C . THR A 1 167 ? -9.857 4.008 2.549 1.00 96.38 167 THR A C 1
ATOM 1359 O O . THR A 1 167 ? -8.924 3.235 2.339 1.00 96.38 167 THR A O 1
ATOM 1362 N N . VAL A 1 168 ? -10.487 4.645 1.561 1.00 96.06 168 VAL A N 1
ATOM 1363 C CA . VAL A 1 168 ? -10.064 4.589 0.156 1.00 96.06 168 VAL A CA 1
ATOM 1364 C C . VAL A 1 168 ? -9.222 5.818 -0.159 1.00 96.06 168 VAL A C 1
ATOM 1366 O O . VAL A 1 168 ? -9.716 6.950 -0.192 1.00 96.06 168 VAL A O 1
ATOM 1369 N N . LEU A 1 169 ? -7.943 5.581 -0.414 1.00 95.94 169 LEU A N 1
ATOM 1370 C CA . LEU A 1 169 ? -6.981 6.603 -0.786 1.00 95.94 169 LEU A CA 1
ATOM 1371 C C . LEU A 1 169 ? -7.199 7.056 -2.235 1.00 95.94 169 LEU A C 1
ATOM 1373 O O . LEU A 1 169 ? -7.681 6.312 -3.098 1.00 95.94 169 LEU A O 1
ATOM 1377 N N . TYR A 1 170 ? -6.828 8.297 -2.525 1.00 94.81 170 TYR A N 1
ATOM 1378 C CA . TYR A 1 170 ? -6.551 8.728 -3.886 1.00 94.81 170 TYR A CA 1
ATOM 1379 C C . TYR A 1 170 ? -5.343 7.956 -4.406 1.00 94.81 170 TYR A C 1
ATOM 1381 O O . TYR A 1 170 ? -4.315 7.879 -3.742 1.00 94.81 170 TYR A O 1
ATOM 1389 N N . SER A 1 171 ? -5.470 7.386 -5.603 1.00 94.31 171 SER A N 1
ATOM 1390 C CA . SER A 1 171 ? -4.427 6.513 -6.126 1.00 94.31 171 SER A CA 1
ATOM 1391 C C . SER A 1 171 ? -3.086 7.245 -6.278 1.00 94.31 171 SER A C 1
ATOM 1393 O O . SER A 1 171 ? -3.049 8.392 -6.750 1.00 94.31 171 SER A O 1
ATOM 1395 N N . PRO A 1 172 ? -1.968 6.587 -5.914 1.00 94.19 172 PRO A N 1
ATOM 1396 C CA . PRO A 1 172 ? -0.633 7.143 -6.104 1.00 94.19 172 PRO A CA 1
ATOM 1397 C C . PRO A 1 172 ? -0.213 7.172 -7.582 1.00 94.19 172 PRO A C 1
ATOM 1399 O O . PRO A 1 172 ? 0.788 7.804 -7.915 1.00 94.19 172 PRO A O 1
ATOM 1402 N N . ALA A 1 173 ? -0.971 6.531 -8.480 1.00 91.25 173 ALA A N 1
ATOM 1403 C CA . ALA A 1 173 ? -0.685 6.537 -9.908 1.00 91.25 173 ALA A CA 1
ATOM 1404 C C . ALA A 1 173 ? -0.824 7.955 -10.509 1.00 91.25 173 ALA A C 1
ATOM 1406 O O . ALA A 1 173 ? -1.773 8.672 -10.175 1.00 91.25 173 ALA A O 1
ATOM 1407 N N . PRO A 1 174 ? 0.044 8.362 -11.454 1.00 87.62 174 PRO A N 1
ATOM 1408 C CA . PRO A 1 174 ? -0.044 9.670 -12.109 1.00 87.62 174 PRO A CA 1
ATOM 1409 C C . PRO A 1 174 ? -1.372 9.876 -12.847 1.00 87.62 174 PRO A C 1
ATOM 1411 O O . PRO A 1 174 ? -1.942 10.965 -12.850 1.00 87.62 174 PRO A O 1
ATOM 1414 N N . SER A 1 175 ? -1.913 8.798 -13.421 1.00 87.94 175 SER A N 1
ATOM 1415 C CA . SER A 1 175 ? -3.191 8.794 -14.138 1.00 87.94 175 SER A CA 1
ATOM 1416 C C . SER A 1 175 ? -4.379 9.245 -13.284 1.00 87.94 175 SER A C 1
ATOM 1418 O O . SER A 1 175 ? -5.348 9.758 -13.847 1.00 87.94 175 SER A O 1
ATOM 1420 N N . ALA A 1 176 ? -4.299 9.095 -11.957 1.00 87.56 176 ALA A N 1
ATOM 1421 C CA . ALA A 1 176 ? -5.347 9.485 -11.022 1.00 87.56 176 ALA A CA 1
ATOM 1422 C C . ALA A 1 176 ? -5.555 11.005 -10.964 1.00 87.56 176 ALA A C 1
ATOM 1424 O O . ALA A 1 176 ? -6.675 11.457 -10.738 1.00 87.56 176 ALA A O 1
ATOM 1425 N N . LEU A 1 177 ? -4.510 11.798 -11.232 1.00 90.69 177 LEU A N 1
ATOM 1426 C CA . LEU A 1 177 ? -4.584 13.261 -11.181 1.00 90.69 177 LEU A CA 1
ATOM 1427 C C . LEU A 1 177 ? -5.429 13.858 -12.315 1.00 90.69 177 LEU A C 1
ATOM 1429 O O . LEU A 1 177 ? -5.992 14.937 -12.147 1.00 90.69 177 LEU A O 1
ATOM 1433 N N . ARG A 1 178 ? -5.582 13.146 -13.442 1.00 87.69 178 ARG A N 1
ATOM 1434 C CA . ARG A 1 178 ? -6.308 13.643 -14.628 1.00 87.69 178 ARG A CA 1
ATOM 1435 C C . ARG A 1 178 ? -7.762 14.024 -14.340 1.00 87.69 178 ARG A C 1
ATOM 1437 O O . ARG A 1 178 ? -8.294 14.900 -15.006 1.00 87.69 178 ARG A O 1
ATOM 1444 N N . GLY A 1 179 ? -8.392 13.381 -13.355 1.00 84.00 179 GLY A N 1
ATOM 1445 C CA . GLY A 1 179 ? -9.780 13.643 -12.959 1.00 84.00 179 GLY A CA 1
ATOM 1446 C C . GLY A 1 179 ? -9.941 14.522 -11.717 1.00 84.00 179 GLY A C 1
ATOM 1447 O O . GLY A 1 179 ? -11.064 14.700 -11.262 1.00 84.00 179 GLY A O 1
ATOM 1448 N N . MET A 1 180 ? -8.851 15.029 -11.132 1.00 89.75 180 MET A N 1
ATOM 1449 C CA . MET A 1 180 ? -8.888 15.730 -9.839 1.00 89.75 180 MET A CA 1
ATOM 1450 C C . MET A 1 180 ? -8.804 17.262 -9.953 1.00 89.75 180 MET A C 1
ATOM 1452 O O . MET A 1 180 ? -8.850 17.952 -8.938 1.00 89.75 180 MET A O 1
ATOM 1456 N N . GLY A 1 181 ? -8.694 17.805 -11.168 1.00 91.31 181 GLY A N 1
ATOM 1457 C CA . GLY A 1 181 ? -8.575 19.248 -11.394 1.00 91.31 181 GLY A CA 1
ATOM 1458 C C . GLY A 1 181 ? -7.218 19.830 -10.976 1.00 91.31 181 GLY A C 1
ATOM 1459 O O . GLY A 1 181 ? -6.282 19.102 -10.643 1.00 91.31 181 GLY A O 1
ATOM 1460 N N . LYS A 1 182 ? -7.107 21.166 -11.014 1.00 91.38 182 LYS A N 1
ATOM 1461 C CA . LYS A 1 182 ? -5.840 21.901 -10.815 1.00 91.38 182 LYS A CA 1
ATOM 1462 C C . LYS A 1 182 ? -5.201 21.662 -9.440 1.00 91.38 182 LYS A C 1
ATOM 1464 O O . LYS A 1 182 ? -3.982 21.566 -9.353 1.00 91.38 182 LYS A O 1
ATOM 1469 N N . ASP A 1 183 ? -6.008 21.500 -8.392 1.00 94.25 183 ASP A N 1
ATOM 1470 C CA . ASP A 1 183 ? -5.530 21.242 -7.025 1.00 94.25 183 ASP A CA 1
ATOM 1471 C C . ASP A 1 183 ? -5.477 19.748 -6.665 1.00 94.25 183 ASP A C 1
ATOM 1473 O O . ASP A 1 183 ? -5.246 19.388 -5.510 1.00 94.25 183 ASP A O 1
ATOM 1477 N N . GLY A 1 184 ? -5.645 18.853 -7.643 1.00 94.00 184 GLY A N 1
ATOM 1478 C CA . GLY A 1 184 ? -5.718 17.415 -7.402 1.00 94.00 184 GLY A CA 1
ATOM 1479 C C . GLY A 1 184 ? -4.514 16.835 -6.658 1.00 94.00 184 GLY A C 1
ATOM 1480 O O . GLY A 1 184 ? -4.678 15.996 -5.774 1.00 94.00 184 GLY A O 1
ATOM 1481 N N . ALA A 1 185 ? -3.306 17.322 -6.958 1.00 95.12 185 ALA A N 1
ATOM 1482 C CA . ALA A 1 185 ? -2.094 16.902 -6.258 1.00 95.12 185 ALA A CA 1
ATOM 1483 C C . ALA A 1 185 ? -2.130 17.284 -4.769 1.00 95.12 185 ALA A C 1
ATOM 1485 O O . ALA A 1 185 ? -1.877 16.430 -3.921 1.00 95.12 185 ALA A O 1
ATOM 1486 N N . LYS A 1 186 ? -2.537 18.522 -4.453 1.00 95.56 186 LYS A N 1
ATOM 1487 C CA . LYS A 1 186 ? -2.660 19.015 -3.072 1.00 95.56 186 LYS A CA 1
ATOM 1488 C C . LYS A 1 186 ? -3.736 18.259 -2.301 1.00 95.56 186 LYS A C 1
ATOM 1490 O O . LYS A 1 186 ? -3.512 17.873 -1.162 1.00 95.56 186 LYS A O 1
ATOM 1495 N N . ILE A 1 187 ? -4.884 17.998 -2.930 1.00 94.88 187 ILE A N 1
ATOM 1496 C CA . ILE A 1 187 ? -5.982 17.228 -2.325 1.00 94.88 187 ILE A CA 1
ATOM 1497 C C . ILE A 1 187 ? -5.525 15.799 -2.000 1.00 94.88 187 ILE A C 1
ATOM 1499 O O . ILE A 1 187 ? -5.821 15.282 -0.922 1.00 94.88 187 ILE A O 1
ATOM 1503 N N . ARG A 1 188 ? -4.789 15.157 -2.917 1.00 95.62 188 ARG A N 1
ATOM 1504 C CA . ARG A 1 188 ? -4.225 13.821 -2.692 1.00 95.62 188 ARG A CA 1
ATOM 1505 C C . ARG A 1 188 ? -3.230 13.827 -1.536 1.00 95.62 188 ARG A C 1
ATOM 1507 O O . ARG A 1 188 ? -3.344 12.987 -0.652 1.00 95.62 188 ARG A O 1
ATOM 1514 N N . GLU A 1 189 ? -2.288 14.764 -1.529 1.00 96.44 189 GLU A N 1
ATOM 1515 C CA . GLU A 1 189 ? -1.301 14.877 -0.454 1.00 96.44 189 GLU A CA 1
ATOM 1516 C C . GLU A 1 189 ? -1.960 15.157 0.904 1.00 96.44 189 GLU A C 1
ATOM 1518 O O . GLU A 1 189 ? -1.634 14.495 1.886 1.00 96.44 189 GLU A O 1
ATOM 1523 N N . ALA A 1 190 ? -2.948 16.056 0.955 1.00 95.94 190 ALA A N 1
ATOM 1524 C CA . ALA A 1 190 ? -3.701 16.355 2.170 1.00 95.94 190 ALA A CA 1
ATOM 1525 C C . ALA A 1 190 ? -4.400 15.111 2.741 1.00 95.94 190 ALA A C 1
ATOM 1527 O O . ALA A 1 190 ? -4.356 14.891 3.948 1.00 95.94 190 ALA A O 1
ATOM 1528 N N . GLN A 1 191 ? -4.976 14.253 1.888 1.00 95.69 191 GLN A N 1
ATOM 1529 C CA . GLN A 1 191 ? -5.565 12.992 2.350 1.00 95.69 191 GLN A CA 1
ATOM 1530 C C . GLN A 1 191 ? -4.503 12.046 2.929 1.00 95.69 191 GLN A C 1
ATOM 1532 O O . GLN A 1 191 ? -4.744 11.381 3.933 1.00 95.69 191 GLN A O 1
ATOM 1537 N N . TYR A 1 192 ? -3.323 11.969 2.312 1.00 97.31 192 TYR A N 1
ATOM 1538 C CA . TYR A 1 192 ? -2.236 11.149 2.844 1.00 97.31 192 TYR A CA 1
ATOM 1539 C C . TYR A 1 192 ? -1.735 11.687 4.190 1.00 97.31 192 TYR A C 1
ATOM 1541 O O . TYR A 1 192 ? -1.543 10.894 5.108 1.00 97.31 192 TYR A O 1
ATOM 1549 N N . ARG A 1 193 ? -1.620 13.011 4.353 1.00 97.00 193 ARG A N 1
ATOM 1550 C CA . ARG A 1 193 ? -1.330 13.651 5.649 1.00 97.00 193 ARG A CA 1
ATOM 1551 C C . ARG A 1 193 ? -2.398 13.330 6.697 1.00 97.00 193 ARG A C 1
ATOM 1553 O O . ARG A 1 193 ? -2.049 12.966 7.807 1.00 97.00 193 ARG A O 1
ATOM 1560 N N . GLU A 1 194 ? -3.681 13.377 6.346 1.00 95.38 194 GLU A N 1
ATOM 1561 C CA . GLU A 1 194 ? -4.780 13.028 7.263 1.00 95.38 194 GLU A CA 1
ATOM 1562 C C . GLU A 1 194 ? -4.734 11.556 7.722 1.00 95.38 194 GLU A C 1
ATOM 1564 O O . GLU A 1 194 ? -5.118 11.235 8.844 1.00 95.38 194 GLU A O 1
ATOM 1569 N N . VAL A 1 195 ? -4.307 10.639 6.847 1.00 95.69 195 VAL A N 1
ATOM 1570 C CA . VAL A 1 195 ? -4.335 9.190 7.120 1.00 95.69 195 VAL A CA 1
ATOM 1571 C C . VAL A 1 195 ? -3.056 8.682 7.790 1.00 95.69 195 VAL A C 1
ATOM 1573 O O . VAL A 1 195 ? -3.123 7.753 8.603 1.00 95.69 195 VAL A O 1
ATOM 1576 N N . PHE A 1 196 ? -1.906 9.239 7.410 1.00 96.62 196 PHE A N 1
ATOM 1577 C CA . PHE A 1 196 ? -0.578 8.759 7.803 1.00 96.62 196 PHE A CA 1
ATOM 1578 C C . PHE A 1 196 ? 0.220 9.752 8.649 1.00 96.62 196 PHE A C 1
ATOM 1580 O O . PHE A 1 196 ? 1.234 9.347 9.210 1.00 96.62 196 PHE A O 1
ATOM 1587 N N . GLY A 1 197 ? -0.195 11.018 8.719 1.00 88.94 197 GLY A N 1
ATOM 1588 C CA . GLY A 1 197 ? 0.438 12.009 9.582 1.00 88.94 197 GLY A CA 1
ATOM 1589 C C . GLY A 1 197 ? 0.207 11.697 11.059 1.00 88.94 197 GLY A C 1
ATOM 1590 O O . GLY A 1 197 ? -0.824 11.125 11.425 1.00 88.94 197 GLY A O 1
ATOM 1591 N N . SER A 1 198 ? 1.204 12.046 11.873 1.00 60.72 198 SER A N 1
ATOM 1592 C CA . SER A 1 198 ? 1.163 11.982 13.338 1.00 60.72 198 SER A CA 1
ATOM 1593 C C . SER A 1 198 ? 0.317 13.099 13.937 1.00 60.72 198 SER A C 1
ATOM 1595 O O . SER A 1 198 ? 0.374 14.228 13.399 1.00 60.72 198 SER A O 1
#

Radius of gyration: 16.19 Å; chains: 1; bounding box: 44×38×40 Å